Protein AF-A0A7S0P1Z5-F1 (afdb_monomer_lite)

Secondary structure (DSSP, 8-state):
-----SS-EEEEEE-SSEEEEEETTS-EEEEETTS-B-SSPB---SSEEEEEE-SSS-EEEEETTSEEEEEESTTTS-EEEEEEE-HHHHTTTPPEEEEEE-TTS-EEEEETTEEEEEETTTTEEEEEEESTTTTSTTTGGGS-TTSS-TT-HHHHHHHHHHHHSPPPHHHHHHHHHHHHTS-HHHHHHHHHHHHHHHHHHHHHTT-HHHHHHHHHHHHHHHHHHT-HHHHHHHHHHHH---TTS-TTS-SSPPPSEETTEEHHHHIIIIIHHHHTT-GGGHHHHHHHHHHHHT-

InterPro domains:
  IPR011494 Protein HIRA-like, C-terminal [PF07569] (35-238)
  IPR031120 WD repeat HIR1-like [PTHR13831] (1-294)

Sequence (295 aa):
WSAALASAAALLAGNSSFSAVACVDGGLHLFSAAGRRLLPELRPCDCPVALAADLDQSLLLVGADGEVRVFTGFPHAPRCALHCSACGVLLGGRALLHASLLAGGQPLLVTSAGSYAYDESLRSWMCLGDDSFRGSSFCSTMVHPQRRLDALPLATVQQQARARSPPSAAMAATLAASLSSIPVARQRLLSVGHLEHQMGAAKALRSAAEYRHWLRSYSVELAKQQAVRKVRELCDELLGPLAGESALHAAAPWEPRELGVCKRELLREVVLPALASNRALQRILSEYVEMLDAI

Radius of gyration: 23.2 Å; chains: 1; bounding box: 60×34×64 Å

Organism: NCBI:txid127549

Foldseek 3Di:
DDDDDPAAFDDWEDDCAKIWTQGQQQWIWIAGNVGHTQDPTDRPERGWDDWYDDHQQKIWTAGPQQWIWIWHDPPHDIDTPDIAGNCVVCPPPWAFQDWYAAPPRWIWTQTLFAIWTADPVVRDTDGLDGCQLVLAPCVCVLVDPPDPCCPPDSSVRRVVSCVSHPDDPVVVVVSVVVSVPDDPVRNLVSNLVVLVSQLVSCLVNLNPPSNLVSLLVNLLSCLVVVVVVVLCVLLCLLLDDAPPPDPPPDPDDRDQDRSNHGSLCSNVPRRLVSNVVHPVCVVVSVVSVVSSVND

pLDDT: mean 89.55, std 11.45, range [42.19, 97.94]

Structure (mmCIF, N/CA/C/O backbone):
data_AF-A0A7S0P1Z5-F1
#
_entry.id   AF-A0A7S0P1Z5-F1
#
loop_
_atom_site.group_PDB
_atom_site.id
_atom_site.type_symbol
_atom_site.label_atom_id
_atom_site.label_alt_id
_atom_site.label_comp_id
_atom_site.label_asym_id
_atom_site.label_entity_id
_atom_site.label_seq_id
_atom_site.pdbx_PDB_ins_code
_atom_site.Cartn_x
_atom_site.Cartn_y
_atom_site.Cartn_z
_atom_site.occupancy
_atom_site.B_iso_or_equiv
_atom_site.auth_seq_id
_atom_site.auth_comp_id
_atom_site.auth_asym_id
_atom_site.auth_atom_id
_atom_site.pdbx_PDB_model_num
ATOM 1 N N . TRP A 1 1 ? 18.396 -17.659 -23.922 1.00 94.00 1 TRP A N 1
ATOM 2 C CA . TRP A 1 1 ? 18.432 -16.977 -25.233 1.00 94.00 1 TRP A CA 1
ATOM 3 C C . TRP A 1 1 ? 19.306 -15.735 -25.103 1.00 94.00 1 TRP A C 1
ATOM 5 O O . TRP A 1 1 ? 19.597 -15.354 -23.976 1.00 94.00 1 TRP A O 1
ATOM 15 N N . SER A 1 2 ? 19.719 -15.121 -26.216 1.00 94.00 2 SER A N 1
ATOM 16 C CA . SER A 1 2 ? 20.550 -13.904 -26.219 1.00 94.00 2 SER A CA 1
ATOM 17 C C . SER A 1 2 ? 20.020 -12.903 -27.247 1.00 94.00 2 SER A C 1
ATOM 19 O O . SER A 1 2 ? 19.495 -13.317 -28.280 1.00 94.00 2 SER A O 1
ATOM 21 N N . ALA A 1 3 ? 20.155 -11.602 -26.980 1.00 93.00 3 ALA A N 1
ATOM 22 C CA . ALA A 1 3 ? 19.765 -10.534 -27.901 1.00 93.00 3 ALA A CA 1
ATOM 23 C C . ALA A 1 3 ? 20.735 -9.347 -27.802 1.00 93.00 3 ALA A C 1
ATOM 25 O O . ALA A 1 3 ? 21.215 -9.031 -26.717 1.00 93.00 3 ALA A O 1
ATOM 26 N N . ALA A 1 4 ? 21.002 -8.680 -28.926 1.00 93.50 4 ALA A N 1
ATOM 27 C CA . ALA A 1 4 ? 21.821 -7.467 -28.966 1.00 93.50 4 ALA A CA 1
ATOM 28 C C . ALA A 1 4 ? 20.981 -6.223 -28.638 1.00 93.50 4 ALA A C 1
ATOM 30 O O . ALA A 1 4 ? 19.845 -6.114 -29.100 1.00 93.50 4 ALA A O 1
ATOM 31 N N . LEU A 1 5 ? 21.531 -5.275 -27.881 1.00 94.88 5 LEU A N 1
ATOM 32 C CA . LEU A 1 5 ? 20.913 -3.980 -27.576 1.00 94.88 5 LEU A CA 1
ATOM 33 C C . LEU A 1 5 ? 21.817 -2.860 -28.099 1.00 94.88 5 LEU A C 1
ATOM 35 O O . LEU A 1 5 ? 23.036 -3.005 -28.086 1.00 94.88 5 LEU A O 1
ATOM 39 N N . ALA A 1 6 ? 21.221 -1.765 -28.578 1.00 91.81 6 ALA A N 1
ATOM 40 C CA . ALA A 1 6 ? 21.975 -0.612 -29.082 1.00 91.81 6 ALA A CA 1
ATOM 41 C C . ALA A 1 6 ? 22.610 0.220 -27.952 1.00 91.81 6 ALA A C 1
ATOM 43 O O . ALA A 1 6 ? 23.579 0.938 -28.176 1.00 91.81 6 ALA A O 1
ATOM 44 N N . SER A 1 7 ? 22.066 0.097 -26.742 1.00 95.50 7 SER A N 1
ATOM 45 C CA . SER A 1 7 ? 22.470 0.808 -25.534 1.00 95.50 7 SER A CA 1
ATOM 46 C C . SER A 1 7 ? 22.723 -0.189 -24.402 1.00 95.50 7 SER A C 1
ATOM 48 O O . SER A 1 7 ? 22.245 -1.329 -24.438 1.00 95.50 7 SER A O 1
ATOM 50 N N . ALA A 1 8 ? 23.503 0.223 -23.404 1.00 96.62 8 ALA A N 1
ATOM 51 C CA . ALA A 1 8 ? 23.829 -0.616 -22.259 1.00 96.62 8 ALA A CA 1
ATOM 52 C C . ALA A 1 8 ? 22.577 -0.887 -21.410 1.00 96.62 8 ALA A C 1
ATOM 54 O O . ALA A 1 8 ? 21.825 0.032 -21.080 1.00 96.62 8 ALA A O 1
ATOM 55 N N . ALA A 1 9 ? 22.378 -2.148 -21.023 1.00 96.62 9 ALA A N 1
ATOM 56 C CA . ALA A 1 9 ? 21.319 -2.532 -20.097 1.00 96.62 9 ALA A CA 1
ATOM 57 C C . ALA A 1 9 ? 21.603 -1.951 -18.702 1.00 96.62 9 ALA A C 1
ATOM 59 O O . ALA A 1 9 ? 22.674 -2.183 -18.143 1.00 96.62 9 ALA A O 1
ATOM 60 N N . ALA A 1 10 ? 20.638 -1.221 -18.144 1.00 96.00 10 ALA A N 1
ATOM 61 C CA . ALA A 1 10 ? 20.710 -0.633 -16.809 1.00 96.00 10 ALA A CA 1
ATOM 62 C C . ALA A 1 10 ? 19.923 -1.464 -15.788 1.00 96.00 10 ALA A C 1
ATOM 64 O O . ALA A 1 10 ? 20.418 -1.752 -14.701 1.00 96.00 10 ALA A O 1
ATOM 65 N N . LEU A 1 11 ? 18.703 -1.871 -16.148 1.00 97.75 11 LEU A N 1
ATOM 66 C CA . LEU A 1 11 ? 17.797 -2.625 -15.284 1.00 97.75 11 LEU A CA 1
ATOM 67 C C . LEU A 1 11 ? 17.200 -3.810 -16.039 1.00 97.75 11 LEU A C 1
ATOM 69 O O . LEU A 1 11 ? 16.924 -3.735 -17.238 1.00 97.75 11 LEU A O 1
ATOM 73 N N . LEU A 1 12 ? 16.963 -4.897 -15.311 1.00 96.88 12 LEU A N 1
ATOM 74 C CA . LEU A 1 12 ? 16.373 -6.127 -15.825 1.00 96.88 12 LEU A CA 1
ATOM 75 C C . LEU A 1 12 ? 15.238 -6.562 -14.905 1.00 96.88 12 LEU A C 1
ATOM 77 O O . LEU A 1 12 ? 15.388 -6.570 -13.686 1.00 96.88 12 LEU A O 1
ATOM 81 N N . ALA A 1 13 ? 14.120 -6.958 -15.498 1.00 96.69 13 ALA A N 1
ATOM 82 C CA . ALA A 1 13 ? 13.007 -7.579 -14.797 1.00 96.69 13 ALA A CA 1
ATOM 83 C C . ALA A 1 13 ? 12.366 -8.626 -15.704 1.00 96.69 13 ALA A C 1
ATOM 85 O O . ALA A 1 13 ? 12.488 -8.566 -16.925 1.00 96.69 13 ALA A O 1
ATOM 86 N N . GLY A 1 14 ? 11.675 -9.601 -15.138 1.00 93.56 14 GLY A N 1
ATOM 87 C CA . GLY A 1 14 ? 10.992 -10.601 -15.942 1.00 93.56 14 GLY A CA 1
ATOM 88 C C . GLY A 1 14 ? 10.389 -11.701 -15.097 1.00 93.56 14 GLY A C 1
ATOM 89 O O . GLY A 1 14 ? 10.637 -11.798 -13.898 1.00 93.56 14 GLY A O 1
ATOM 90 N N . ASN A 1 15 ? 9.605 -12.534 -15.760 1.00 92.31 15 ASN A N 1
ATOM 91 C CA . ASN A 1 15 ? 8.967 -13.707 -15.190 1.00 92.31 15 ASN A CA 1
ATOM 92 C C . ASN A 1 15 ? 9.019 -14.860 -16.208 1.00 92.31 15 ASN A C 1
ATOM 94 O O . ASN A 1 15 ? 9.728 -14.797 -17.214 1.00 92.31 15 ASN A O 1
ATOM 98 N N . SER A 1 16 ? 8.266 -15.931 -15.962 1.00 91.25 16 SER A N 1
ATOM 99 C CA . SER A 1 16 ? 8.206 -17.090 -16.862 1.00 91.25 16 SER A CA 1
ATOM 100 C C . SER A 1 16 ? 7.610 -16.786 -18.245 1.00 91.25 16 SER A C 1
ATOM 102 O O . SER A 1 16 ? 7.794 -17.578 -19.166 1.00 91.25 16 SER A O 1
ATOM 104 N N . SER A 1 17 ? 6.907 -15.661 -18.412 1.00 91.38 17 SER A N 1
ATOM 105 C CA . SER A 1 17 ? 6.235 -15.269 -19.658 1.00 91.38 17 SER A CA 1
ATOM 106 C C . SER A 1 17 ? 7.063 -14.298 -20.506 1.00 91.38 17 SER A C 1
ATOM 108 O O . SER A 1 17 ? 7.055 -14.393 -21.739 1.00 91.38 17 SER A O 1
ATOM 110 N N . PHE A 1 18 ? 7.771 -13.356 -19.877 1.00 94.75 18 PHE A N 1
ATOM 111 C CA . PHE A 1 18 ? 8.507 -12.304 -20.580 1.00 94.75 18 PHE A CA 1
ATOM 112 C C . PHE A 1 18 ? 9.740 -11.813 -19.809 1.00 94.75 18 PHE A C 1
ATOM 114 O O . PHE A 1 18 ? 9.887 -12.026 -18.607 1.00 94.75 18 PHE A O 1
ATOM 121 N N . SER A 1 19 ? 10.622 -11.106 -20.508 1.00 96.00 19 SER A N 1
ATOM 122 C CA . SER A 1 19 ? 11.745 -10.369 -19.930 1.00 96.00 19 SER A CA 1
ATOM 123 C C . SER A 1 19 ? 11.745 -8.933 -20.442 1.00 96.00 19 SER A C 1
ATOM 125 O O . SER A 1 19 ? 11.468 -8.680 -21.614 1.00 96.00 19 SER A O 1
ATOM 127 N N . ALA A 1 20 ? 12.065 -7.996 -19.565 1.00 97.12 20 ALA A N 1
ATOM 128 C CA . ALA A 1 20 ? 12.153 -6.573 -19.822 1.00 97.12 20 ALA A CA 1
ATOM 129 C C . ALA A 1 20 ? 13.558 -6.073 -19.493 1.00 97.12 20 ALA A C 1
ATOM 131 O O . ALA A 1 20 ? 14.142 -6.441 -18.472 1.00 97.12 20 ALA A O 1
ATOM 132 N N . VAL A 1 21 ? 14.081 -5.216 -20.362 1.00 97.94 21 VAL A N 1
ATOM 133 C CA . VAL A 1 21 ? 15.385 -4.579 -20.201 1.00 97.94 21 VAL A CA 1
ATOM 134 C C . VAL A 1 21 ? 15.211 -3.084 -20.376 1.00 97.94 21 VAL A C 1
ATOM 136 O O . VAL A 1 21 ? 14.803 -2.652 -21.452 1.00 97.94 21 VAL A O 1
ATOM 139 N N . ALA A 1 22 ? 15.508 -2.310 -19.336 1.00 97.88 22 ALA A N 1
ATOM 140 C CA . ALA A 1 22 ? 15.600 -0.860 -19.437 1.00 97.88 22 ALA A CA 1
ATOM 141 C C . ALA A 1 22 ? 17.072 -0.464 -19.595 1.00 97.88 22 ALA A C 1
ATOM 143 O O . ALA A 1 22 ? 17.936 -0.957 -18.865 1.00 97.88 22 ALA A O 1
ATOM 144 N N . CYS A 1 23 ? 17.357 0.395 -20.561 1.00 97.19 23 CYS A N 1
ATOM 145 C CA . CYS A 1 23 ? 18.693 0.819 -20.950 1.00 97.19 23 CYS A CA 1
ATOM 146 C C . CYS A 1 23 ? 19.034 2.199 -20.376 1.00 97.19 23 CYS A C 1
ATOM 148 O O . CYS A 1 23 ? 18.153 2.962 -19.981 1.00 97.19 23 CYS A O 1
ATOM 150 N N . VAL A 1 24 ? 20.329 2.526 -20.350 1.00 95.69 24 VAL A N 1
ATOM 151 C CA . VAL A 1 24 ? 20.847 3.801 -19.811 1.00 95.69 24 VAL A CA 1
ATOM 152 C C . VAL A 1 24 ? 20.316 5.026 -20.574 1.00 95.69 24 VAL A C 1
ATOM 154 O O . VAL A 1 24 ? 20.204 6.100 -19.999 1.00 95.69 24 VAL A O 1
ATOM 157 N N . ASP A 1 25 ? 19.956 4.869 -21.848 1.00 94.44 25 ASP A N 1
ATOM 158 C CA . ASP A 1 25 ? 19.403 5.920 -22.715 1.00 94.44 25 ASP A CA 1
ATOM 159 C C . ASP A 1 25 ? 17.867 6.046 -22.638 1.00 94.44 25 ASP A C 1
ATOM 161 O O . ASP A 1 25 ? 17.252 6.652 -23.516 1.00 94.44 25 ASP A O 1
ATOM 165 N N . GLY A 1 26 ? 17.228 5.405 -21.654 1.00 94.88 26 GLY A N 1
ATOM 166 C CA . GLY A 1 26 ? 15.772 5.433 -21.488 1.00 94.88 26 GLY A CA 1
ATOM 167 C C . GLY A 1 26 ? 15.001 4.413 -22.328 1.00 94.88 26 GLY A C 1
ATOM 168 O O . GLY A 1 26 ? 13.784 4.280 -22.175 1.00 94.88 26 GLY A O 1
ATOM 169 N N . GLY A 1 27 ? 15.683 3.658 -23.195 1.00 96.44 27 GLY A N 1
ATOM 170 C CA . GLY A 1 27 ? 15.064 2.614 -24.009 1.00 96.44 27 GLY A CA 1
ATOM 171 C C . GLY A 1 27 ? 14.558 1.443 -23.162 1.00 96.44 27 GLY A C 1
ATOM 172 O O . GLY A 1 27 ? 15.279 0.911 -22.322 1.00 96.44 27 GLY A O 1
ATOM 173 N N . LEU A 1 28 ? 13.322 1.000 -23.392 1.00 97.31 28 LEU A N 1
ATOM 174 C CA . LEU A 1 28 ? 12.732 -0.194 -22.790 1.00 97.31 28 LEU A CA 1
ATOM 175 C C . LEU A 1 28 ? 12.493 -1.250 -23.873 1.00 97.31 28 LEU A C 1
ATOM 177 O O . LEU A 1 28 ? 11.718 -1.051 -24.812 1.00 97.31 28 LEU A O 1
ATOM 181 N N . HIS A 1 29 ? 13.133 -2.406 -23.716 1.00 97.12 29 HIS A N 1
ATOM 182 C CA . HIS A 1 29 ? 12.989 -3.555 -24.601 1.00 97.12 29 HIS A CA 1
ATOM 183 C C . HIS A 1 29 ? 12.262 -4.700 -23.908 1.00 97.12 29 HIS A C 1
ATOM 185 O O . HIS A 1 29 ? 12.526 -5.018 -22.751 1.00 97.12 29 HIS A O 1
ATOM 191 N N . LEU A 1 30 ? 11.380 -5.359 -24.654 1.00 96.44 30 LEU A N 1
ATOM 192 C CA . LEU A 1 30 ? 10.533 -6.438 -24.162 1.00 96.44 30 LEU A CA 1
ATOM 193 C C . LEU A 1 30 ? 10.732 -7.686 -25.012 1.00 96.44 30 LEU A C 1
ATOM 195 O O . LEU A 1 30 ? 10.695 -7.628 -26.244 1.00 96.44 30 LEU A O 1
ATOM 199 N N . PHE A 1 31 ? 10.909 -8.819 -24.348 1.00 96.38 31 PHE A N 1
ATOM 200 C CA . PHE A 1 31 ? 11.197 -10.107 -24.956 1.00 96.38 31 PHE A CA 1
ATOM 201 C C . PHE A 1 31 ? 10.250 -11.174 -24.410 1.00 96.38 31 PHE A C 1
ATOM 203 O O . PHE A 1 31 ? 9.908 -11.176 -23.233 1.00 96.38 31 PHE A O 1
ATOM 210 N N . SER A 1 32 ? 9.834 -12.105 -25.263 1.00 94.88 32 SER A N 1
ATOM 211 C CA . SER A 1 32 ? 9.178 -13.343 -24.826 1.00 94.88 32 SER A CA 1
ATOM 212 C C . SER A 1 32 ? 10.140 -14.211 -24.009 1.00 94.88 32 SER A C 1
ATOM 214 O O . SER A 1 32 ? 11.357 -14.041 -24.094 1.00 94.88 32 SER A O 1
ATOM 216 N N . ALA A 1 33 ? 9.612 -15.220 -23.316 1.00 91.75 33 ALA A N 1
ATOM 217 C CA . ALA A 1 33 ? 10.417 -16.230 -22.623 1.00 91.75 33 ALA A CA 1
ATOM 218 C C . ALA A 1 33 ? 11.495 -16.899 -23.508 1.00 91.75 33 ALA A C 1
ATOM 220 O O . ALA A 1 33 ? 12.547 -17.296 -23.011 1.00 91.75 33 ALA A O 1
ATOM 221 N N . ALA A 1 34 ? 11.267 -16.988 -24.825 1.00 93.88 34 ALA A N 1
ATOM 222 C CA . ALA A 1 34 ? 12.213 -17.550 -25.793 1.00 93.88 34 ALA A CA 1
ATOM 223 C C . ALA A 1 34 ? 13.190 -16.518 -26.400 1.00 93.88 34 ALA A C 1
ATOM 225 O O . ALA A 1 34 ? 14.043 -16.888 -27.203 1.00 93.88 34 ALA A O 1
ATOM 226 N N . GLY A 1 35 ? 13.076 -15.231 -26.051 1.00 94.88 35 GLY A N 1
ATOM 227 C CA . GLY A 1 35 ? 13.977 -14.170 -26.518 1.00 94.88 35 GLY A CA 1
ATOM 228 C C . GLY A 1 35 ? 13.555 -13.431 -27.781 1.00 94.88 35 GLY A C 1
ATOM 229 O O . GLY A 1 35 ? 14.278 -12.557 -28.253 1.00 94.88 35 GLY A O 1
ATOM 230 N N . ARG A 1 36 ? 12.374 -13.726 -28.336 1.00 94.88 36 ARG A N 1
ATOM 231 C CA . ARG A 1 36 ? 11.794 -12.924 -29.427 1.00 94.88 36 ARG A CA 1
ATOM 232 C C . ARG A 1 36 ? 11.368 -11.555 -28.896 1.00 94.88 36 ARG A C 1
ATOM 234 O O . ARG A 1 36 ? 10.645 -11.519 -27.900 1.00 94.88 36 ARG A O 1
ATOM 241 N N . ARG A 1 37 ? 11.737 -10.462 -29.577 1.00 94.56 37 ARG A N 1
ATOM 242 C CA . ARG A 1 37 ? 11.226 -9.111 -29.274 1.00 94.56 37 ARG A CA 1
ATOM 243 C C . ARG A 1 37 ? 9.703 -9.077 -29.396 1.00 94.56 37 ARG A C 1
ATOM 245 O O . ARG A 1 37 ? 9.156 -9.554 -30.387 1.00 94.56 37 ARG A O 1
ATOM 252 N N . LEU A 1 38 ? 9.037 -8.540 -28.379 1.00 93.88 38 LEU A N 1
ATOM 253 C CA . LEU A 1 38 ? 7.578 -8.409 -28.347 1.00 93.88 38 LEU A CA 1
ATOM 254 C C . LEU A 1 38 ? 7.107 -7.119 -29.019 1.00 93.88 38 LEU A C 1
ATOM 256 O O . LEU A 1 38 ? 6.052 -7.110 -29.641 1.00 93.88 38 LEU A O 1
ATOM 260 N N . LEU A 1 39 ? 7.899 -6.054 -28.904 1.00 93.69 39 LEU A N 1
ATOM 261 C CA . LEU A 1 39 ? 7.615 -4.729 -29.444 1.00 93.69 39 LEU A CA 1
ATOM 262 C C . LEU A 1 39 ? 8.905 -4.091 -29.986 1.00 93.69 39 LEU A C 1
ATOM 264 O O . LEU A 1 39 ? 10.006 -4.506 -29.591 1.00 93.69 39 LEU A O 1
ATOM 268 N N . PRO A 1 40 ? 8.786 -3.062 -30.844 1.00 94.88 40 PRO A N 1
ATOM 269 C CA . PRO A 1 40 ? 9.838 -2.067 -31.007 1.00 94.88 40 PRO A CA 1
ATOM 270 C C . PRO A 1 40 ? 10.254 -1.470 -29.657 1.00 94.88 40 PRO A C 1
ATOM 272 O O . PRO A 1 40 ? 9.523 -1.553 -28.669 1.00 94.88 40 PRO A O 1
ATOM 275 N N . GLU A 1 41 ? 11.442 -0.876 -29.616 1.00 94.81 41 GLU A N 1
ATOM 276 C CA . GLU A 1 41 ? 11.921 -0.173 -28.427 1.00 94.81 41 GLU A CA 1
ATOM 277 C C . GLU A 1 41 ? 10.937 0.923 -28.005 1.00 94.81 41 GLU A C 1
ATOM 279 O O . GLU A 1 41 ? 10.516 1.746 -28.819 1.00 94.81 41 GLU A O 1
ATOM 284 N N . LEU A 1 42 ? 10.575 0.921 -26.725 1.00 95.69 42 LEU A N 1
ATOM 285 C CA . LEU A 1 42 ? 9.749 1.960 -26.126 1.00 95.69 42 LEU A CA 1
ATOM 286 C C . LEU A 1 42 ? 10.653 3.010 -25.479 1.00 95.69 42 LEU A C 1
ATOM 288 O O . LEU A 1 42 ? 11.672 2.659 -24.894 1.00 95.69 42 LEU A O 1
ATOM 292 N N . ARG A 1 43 ? 10.245 4.281 -25.505 1.00 95.25 43 ARG A N 1
ATOM 293 C CA . ARG A 1 43 ? 10.914 5.369 -24.770 1.00 95.25 43 ARG A CA 1
ATOM 294 C C . ARG A 1 43 ? 9.976 5.967 -23.724 1.00 95.25 43 ARG A C 1
ATOM 296 O O . ARG A 1 43 ? 9.375 7.009 -23.968 1.00 95.25 43 ARG A O 1
ATOM 303 N N . PRO A 1 44 ? 9.759 5.266 -22.599 1.00 92.81 44 PRO A N 1
ATOM 304 C CA . PRO A 1 44 ? 8.861 5.744 -21.559 1.00 92.81 44 PRO A CA 1
ATOM 305 C C . PRO A 1 44 ? 9.452 6.938 -20.789 1.00 92.81 44 PRO A C 1
ATOM 307 O O . PRO A 1 44 ? 8.750 7.914 -20.544 1.00 92.81 44 PRO A O 1
ATOM 310 N N . CYS A 1 45 ? 10.712 6.880 -20.374 1.00 92.94 45 CYS A N 1
ATOM 311 C CA . CYS A 1 45 ? 11.356 7.924 -19.572 1.00 92.94 45 CYS A CA 1
ATOM 312 C C . CYS A 1 45 ? 12.821 8.060 -19.977 1.00 92.94 45 CYS A C 1
ATOM 314 O O . CYS A 1 45 ? 13.398 7.100 -20.483 1.00 92.94 45 CYS A O 1
ATOM 316 N N . ASP A 1 46 ? 13.434 9.202 -19.680 1.00 91.38 46 ASP A N 1
ATOM 317 C CA . ASP A 1 46 ? 14.829 9.462 -20.055 1.00 91.38 46 ASP A CA 1
ATOM 318 C C . ASP A 1 46 ? 15.830 8.644 -19.228 1.00 91.38 46 ASP A C 1
ATOM 320 O O . ASP A 1 46 ? 16.846 8.190 -19.745 1.00 91.38 46 ASP A O 1
ATOM 324 N N . CYS A 1 47 ? 15.541 8.426 -17.941 1.00 94.56 47 CYS A N 1
ATOM 325 C CA . CYS A 1 47 ? 16.426 7.706 -17.026 1.00 94.56 47 CYS A CA 1
ATOM 326 C C . CYS A 1 47 ? 15.615 6.745 -16.141 1.00 94.56 47 CYS A C 1
ATOM 328 O O . CYS A 1 47 ? 14.934 7.197 -15.216 1.00 94.56 47 CYS A O 1
ATOM 330 N N . PRO A 1 48 ? 15.635 5.429 -16.412 1.00 95.94 48 PRO A N 1
ATOM 331 C CA . PRO A 1 48 ? 14.907 4.448 -15.620 1.00 95.94 48 PRO A CA 1
ATOM 332 C C . PRO A 1 48 ? 15.658 4.164 -14.310 1.00 95.94 48 PRO A C 1
ATOM 334 O O . PRO A 1 48 ? 16.845 3.845 -14.324 1.00 95.94 48 PRO A O 1
ATOM 337 N N . VAL A 1 49 ? 14.966 4.248 -13.170 1.00 95.94 49 VAL A N 1
ATOM 338 C CA . VAL A 1 49 ? 15.570 4.065 -11.831 1.00 95.94 49 VAL A CA 1
ATOM 339 C C . VAL A 1 49 ? 15.096 2.807 -11.115 1.00 95.94 49 VAL A C 1
ATOM 341 O O . VAL A 1 49 ? 15.803 2.291 -10.252 1.00 95.94 49 VAL A O 1
ATOM 344 N N . ALA A 1 50 ? 13.926 2.280 -11.475 1.00 97.12 50 ALA A N 1
ATOM 345 C CA . ALA A 1 50 ? 13.468 0.988 -10.984 1.00 97.12 50 ALA A CA 1
ATOM 346 C C . ALA A 1 50 ? 12.629 0.257 -12.032 1.00 97.12 50 ALA A C 1
ATOM 348 O O . ALA A 1 50 ? 11.860 0.868 -12.774 1.00 97.12 50 ALA A O 1
ATOM 349 N N . LEU A 1 51 ? 12.772 -1.066 -12.063 1.00 97.75 51 LEU A N 1
ATOM 350 C CA . LEU A 1 51 ? 12.043 -1.960 -12.952 1.00 97.75 51 LEU A CA 1
ATOM 351 C C . LEU A 1 51 ? 11.686 -3.226 -12.169 1.00 97.75 51 LEU A C 1
ATOM 353 O O . LEU A 1 51 ? 12.561 -3.822 -11.541 1.00 97.75 51 LEU A O 1
ATOM 357 N N . ALA A 1 52 ? 10.422 -3.638 -12.196 1.00 96.88 52 ALA A N 1
ATOM 358 C CA . ALA A 1 52 ? 9.966 -4.846 -11.511 1.00 96.88 52 ALA A CA 1
ATOM 359 C C . ALA A 1 52 ? 8.857 -5.528 -12.311 1.00 96.88 52 ALA A C 1
ATOM 361 O O . ALA A 1 52 ? 8.001 -4.857 -12.872 1.00 96.88 52 ALA A O 1
ATOM 362 N N . ALA A 1 53 ? 8.857 -6.857 -12.348 1.00 94.56 53 ALA A N 1
ATOM 363 C CA . ALA A 1 53 ? 7.794 -7.644 -12.963 1.00 94.56 53 ALA A CA 1
ATOM 364 C C . ALA A 1 53 ? 7.119 -8.497 -11.889 1.00 94.56 53 ALA A C 1
ATOM 366 O O . ALA A 1 53 ? 7.800 -9.005 -10.996 1.00 94.56 53 ALA A O 1
ATOM 367 N N . ASP A 1 54 ? 5.801 -8.645 -11.974 1.00 90.00 54 ASP A N 1
ATOM 368 C CA . ASP A 1 54 ? 5.058 -9.582 -11.131 1.00 90.00 54 ASP A CA 1
ATOM 369 C C . ASP A 1 54 ? 4.886 -10.941 -11.832 1.00 90.00 54 ASP A C 1
ATOM 371 O O . ASP A 1 54 ? 5.421 -11.188 -12.917 1.00 90.00 54 ASP A O 1
ATOM 375 N N . LEU A 1 55 ? 4.152 -11.853 -11.194 1.00 84.31 55 LEU A N 1
ATOM 376 C CA . LEU A 1 55 ? 3.780 -13.139 -11.789 1.00 84.31 55 LEU A CA 1
ATOM 377 C C . LEU A 1 55 ? 2.583 -13.018 -12.750 1.00 84.31 55 LEU A C 1
ATOM 379 O O . LEU A 1 55 ? 2.450 -13.844 -13.651 1.00 84.31 55 LEU A O 1
ATOM 383 N N . ASP A 1 56 ? 1.775 -11.966 -12.610 1.00 82.62 56 ASP A N 1
ATOM 384 C CA . ASP A 1 56 ? 0.518 -11.724 -13.332 1.00 82.62 56 ASP A CA 1
ATOM 385 C C . ASP A 1 56 ? 0.720 -10.955 -14.651 1.00 82.62 56 ASP A C 1
ATOM 387 O O . ASP A 1 56 ? -0.188 -10.301 -15.160 1.00 82.62 56 ASP A O 1
ATOM 391 N N . GLN A 1 57 ? 1.914 -11.062 -15.245 1.00 87.88 57 GLN A N 1
ATOM 392 C CA . GLN A 1 57 ? 2.243 -10.458 -16.541 1.00 87.88 57 GLN A CA 1
ATOM 393 C C . GLN A 1 57 ? 2.139 -8.925 -16.548 1.00 87.88 57 GLN A C 1
ATOM 395 O O . GLN A 1 57 ? 1.774 -8.323 -17.566 1.00 87.88 57 GLN A O 1
ATOM 400 N N . SER A 1 58 ? 2.515 -8.299 -15.437 1.00 94.00 58 SER A N 1
ATOM 401 C CA . SER A 1 58 ? 2.648 -6.856 -15.293 1.00 94.00 58 SER A CA 1
ATOM 402 C C . SER A 1 58 ? 4.113 -6.444 -15.146 1.00 94.00 58 SER A C 1
ATOM 404 O O . SER A 1 58 ? 4.956 -7.180 -14.628 1.00 94.00 58 SER A O 1
ATOM 406 N N . LEU A 1 59 ? 4.420 -5.233 -15.600 1.00 96.44 59 LEU A N 1
ATOM 407 C CA . LEU A 1 59 ? 5.736 -4.614 -15.514 1.00 96.44 59 LEU A CA 1
ATOM 408 C C . LEU A 1 59 ? 5.598 -3.204 -14.951 1.00 96.44 59 LEU A C 1
ATOM 410 O O . LEU A 1 59 ? 4.955 -2.354 -15.560 1.00 96.44 59 LEU A O 1
ATOM 414 N N . LEU A 1 60 ? 6.251 -2.952 -13.828 1.00 97.81 60 LEU A N 1
ATOM 415 C CA . LEU A 1 60 ? 6.438 -1.636 -13.241 1.00 97.81 60 LEU A CA 1
ATOM 416 C C . LEU A 1 60 ? 7.728 -1.012 -13.757 1.00 97.81 60 LEU A C 1
ATOM 418 O O . LEU A 1 60 ? 8.782 -1.650 -13.735 1.00 97.81 60 LEU A O 1
ATOM 422 N N . LEU A 1 61 ? 7.646 0.259 -14.125 1.00 97.88 61 LEU A N 1
ATOM 423 C CA . LEU A 1 61 ? 8.777 1.124 -14.413 1.00 97.88 61 LEU A CA 1
ATOM 424 C C . LEU A 1 61 ? 8.646 2.416 -13.604 1.00 97.88 61 LEU A C 1
ATOM 426 O O . LEU A 1 61 ? 7.579 3.029 -13.592 1.00 97.88 61 LEU A O 1
ATOM 430 N N . VAL A 1 62 ? 9.745 2.843 -12.987 1.00 97.69 62 VAL A N 1
ATOM 431 C CA . VAL A 1 62 ? 9.872 4.158 -12.350 1.00 97.69 62 VAL A CA 1
ATOM 432 C C . VAL A 1 62 ? 11.012 4.915 -13.020 1.00 97.69 62 VAL A C 1
ATOM 434 O O . VAL A 1 62 ? 12.123 4.384 -13.122 1.00 97.69 62 VAL A O 1
ATOM 437 N N . GLY A 1 63 ? 10.736 6.132 -13.482 1.00 95.56 63 GLY A N 1
ATOM 438 C CA . GLY A 1 63 ? 11.725 7.055 -14.034 1.00 95.56 63 GLY A CA 1
ATOM 439 C C . GLY A 1 63 ? 12.307 8.002 -12.979 1.00 95.56 63 GLY A C 1
ATOM 440 O O . GLY A 1 63 ? 11.729 8.212 -11.912 1.00 95.56 63 GLY A O 1
ATOM 441 N N . ALA A 1 64 ? 13.475 8.579 -13.268 1.00 92.75 64 ALA A N 1
ATOM 442 C CA . ALA A 1 64 ? 14.119 9.597 -12.430 1.00 92.75 64 ALA A CA 1
ATOM 443 C C . ALA A 1 64 ? 13.328 10.919 -12.379 1.00 92.75 64 ALA A C 1
ATOM 445 O O . ALA A 1 64 ? 13.501 11.705 -11.452 1.00 92.75 64 ALA A O 1
ATOM 446 N N . ASP A 1 65 ? 12.453 11.140 -13.361 1.00 91.88 65 ASP A N 1
ATOM 447 C CA . ASP A 1 65 ? 11.442 12.202 -13.403 1.00 91.88 65 ASP A CA 1
ATOM 448 C C . ASP A 1 65 ? 10.321 12.005 -12.365 1.00 91.88 65 ASP A C 1
ATOM 450 O O . ASP A 1 65 ? 9.516 12.906 -12.138 1.00 91.88 65 ASP A O 1
ATOM 454 N N . GLY A 1 66 ? 10.285 10.844 -11.705 1.00 92.75 66 GLY A N 1
ATOM 455 C CA . GLY A 1 66 ? 9.248 10.475 -10.755 1.00 92.75 66 GLY A CA 1
ATOM 456 C C . GLY A 1 66 ? 8.001 9.900 -11.421 1.00 92.75 66 GLY A C 1
ATOM 457 O O . GLY A 1 66 ? 7.032 9.636 -10.715 1.00 92.75 66 GLY A O 1
ATOM 458 N N . GLU A 1 67 ? 7.997 9.674 -12.736 1.00 96.19 67 GLU A N 1
ATOM 459 C CA . GLU A 1 67 ? 6.873 9.031 -13.411 1.00 96.19 67 GLU A CA 1
ATOM 460 C C . GLU A 1 67 ? 6.887 7.519 -13.169 1.00 96.19 67 GLU A C 1
ATOM 462 O O . GLU A 1 67 ? 7.911 6.838 -13.281 1.00 96.19 67 GLU A O 1
ATOM 467 N N . VAL A 1 68 ? 5.716 6.982 -12.841 1.00 97.88 68 VAL A N 1
ATOM 468 C CA . VAL A 1 68 ? 5.482 5.568 -12.555 1.00 97.88 68 VAL A CA 1
ATOM 469 C C . VAL A 1 68 ? 4.528 5.014 -13.595 1.00 97.88 68 VAL A C 1
ATOM 471 O O . VAL A 1 68 ? 3.441 5.552 -13.815 1.00 97.88 68 VAL A O 1
ATOM 474 N N . ARG A 1 69 ? 4.923 3.914 -14.236 1.00 97.56 69 ARG A N 1
ATOM 475 C CA . ARG A 1 69 ? 4.107 3.232 -15.243 1.00 97.56 69 ARG A CA 1
ATOM 476 C C . ARG A 1 69 ? 3.974 1.757 -14.940 1.00 97.56 69 ARG A C 1
ATOM 478 O O . ARG A 1 69 ? 4.967 1.100 -14.636 1.00 97.56 69 ARG A O 1
ATOM 485 N N . VAL A 1 70 ? 2.757 1.242 -15.085 1.00 97.31 70 VAL A N 1
ATOM 486 C CA . VAL A 1 70 ? 2.480 -0.196 -15.047 1.00 97.31 70 VAL A CA 1
ATOM 487 C C . VAL A 1 70 ? 1.975 -0.629 -16.408 1.00 97.31 70 VAL A C 1
ATOM 489 O O . VAL A 1 70 ? 0.941 -0.158 -16.883 1.00 97.31 70 VAL A O 1
ATOM 492 N N . PHE A 1 71 ? 2.704 -1.542 -17.034 1.00 95.75 71 PHE A N 1
ATOM 493 C CA . PHE A 1 71 ? 2.311 -2.190 -18.274 1.00 95.75 71 PHE A CA 1
ATOM 494 C C . PHE A 1 71 ? 1.740 -3.572 -17.973 1.00 95.75 71 PHE A C 1
ATOM 496 O O . PHE A 1 71 ? 2.265 -4.264 -17.109 1.00 95.75 71 PHE A O 1
ATOM 503 N N . THR A 1 72 ? 0.698 -3.991 -18.686 1.00 94.31 72 THR A N 1
ATOM 504 C CA . THR A 1 72 ? 0.057 -5.308 -18.525 1.00 94.31 72 THR A CA 1
ATOM 505 C C . THR A 1 72 ? -0.214 -5.955 -19.879 1.00 94.31 72 THR A C 1
ATOM 507 O O . THR A 1 72 ? -0.047 -5.322 -20.923 1.00 94.31 72 THR A O 1
ATOM 510 N N . GLY A 1 73 ? -0.645 -7.220 -19.875 1.00 90.00 73 GLY A N 1
ATOM 511 C CA . GLY A 1 73 ? -1.058 -7.935 -21.088 1.00 90.00 73 GLY A CA 1
ATOM 512 C C . GLY A 1 73 ? 0.091 -8.608 -21.843 1.00 90.00 73 GLY A C 1
ATOM 513 O O . GLY A 1 73 ? -0.056 -8.954 -23.019 1.00 90.00 73 GLY A O 1
ATOM 514 N N . PHE A 1 74 ? 1.242 -8.807 -21.197 1.00 89.62 74 PHE A N 1
ATOM 515 C CA . PHE A 1 74 ? 2.353 -9.549 -21.790 1.00 89.62 74 PHE A CA 1
ATOM 516 C C . PHE A 1 74 ? 2.035 -11.047 -21.905 1.00 89.62 74 PHE A C 1
ATOM 518 O O . PHE A 1 74 ? 1.372 -11.594 -21.039 1.00 89.62 74 PHE A O 1
ATOM 525 N N . PRO A 1 75 ? 2.536 -11.763 -22.924 1.00 86.19 75 PRO A N 1
ATOM 526 C CA . PRO A 1 75 ? 3.296 -11.267 -24.071 1.00 86.19 75 PRO A CA 1
ATOM 527 C C . PRO A 1 75 ? 2.424 -10.832 -25.267 1.00 86.19 75 PRO A C 1
ATOM 529 O O . PRO A 1 75 ? 2.977 -10.418 -26.281 1.00 86.19 75 PRO A O 1
ATOM 532 N N . HIS A 1 76 ? 1.096 -10.966 -25.190 1.00 87.19 76 HIS A N 1
ATOM 533 C CA . HIS A 1 76 ? 0.215 -10.945 -26.368 1.00 87.19 76 HIS A CA 1
ATOM 534 C C . HIS A 1 76 ? -0.295 -9.554 -26.754 1.00 87.19 76 HIS A C 1
ATOM 536 O O . HIS A 1 76 ? -0.308 -9.218 -27.934 1.00 87.19 76 HIS A O 1
ATOM 542 N N . ALA A 1 77 ? -0.718 -8.755 -25.777 1.00 89.44 77 ALA A N 1
ATOM 543 C CA . ALA A 1 77 ? -1.286 -7.429 -25.998 1.00 89.44 77 ALA A CA 1
ATOM 544 C C . ALA A 1 77 ? -0.782 -6.438 -24.935 1.00 89.44 77 ALA A C 1
ATOM 546 O O . ALA A 1 77 ? -1.563 -6.006 -24.081 1.00 89.44 77 ALA A O 1
ATOM 547 N N . PRO A 1 78 ? 0.522 -6.091 -24.959 1.00 91.50 78 PRO A N 1
ATOM 548 C CA . PRO A 1 78 ? 1.078 -5.127 -24.023 1.00 91.50 78 PRO A CA 1
ATOM 549 C C . PRO A 1 78 ? 0.356 -3.780 -24.098 1.00 91.50 78 PRO A C 1
ATOM 551 O O . PRO A 1 78 ? 0.197 -3.214 -25.180 1.00 91.50 78 PRO A O 1
ATOM 554 N N . ARG A 1 79 ? -0.031 -3.234 -22.947 1.00 93.75 79 ARG A N 1
ATOM 555 C CA . ARG A 1 79 ? -0.619 -1.893 -22.826 1.00 93.75 79 ARG A CA 1
ATOM 556 C C . ARG A 1 79 ? -0.156 -1.208 -21.550 1.00 93.75 79 ARG A C 1
ATOM 558 O O . ARG A 1 79 ? 0.145 -1.880 -20.569 1.00 93.75 79 ARG A O 1
ATOM 565 N N . CYS A 1 80 ? -0.139 0.121 -21.545 1.00 95.50 80 CYS A N 1
ATOM 566 C CA . CYS A 1 80 ? 0.022 0.893 -20.313 1.00 95.50 80 CYS A CA 1
ATOM 567 C C . CYS A 1 80 ? -1.318 0.890 -19.565 1.00 95.50 80 CYS A C 1
ATOM 569 O O . CYS A 1 80 ? -2.302 1.419 -20.078 1.00 95.50 80 CYS A O 1
ATOM 571 N N . ALA A 1 81 ? -1.371 0.239 -18.405 1.00 95.44 81 ALA A N 1
ATOM 572 C CA . ALA A 1 81 ? -2.566 0.171 -17.568 1.00 95.44 81 ALA A CA 1
ATOM 573 C C . ALA A 1 81 ? -2.641 1.343 -16.586 1.00 95.44 81 ALA A C 1
ATOM 575 O O . ALA A 1 81 ? -3.726 1.845 -16.325 1.00 95.44 81 ALA A O 1
ATOM 576 N N . LEU A 1 82 ? -1.492 1.801 -16.086 1.00 96.56 82 LEU A N 1
ATOM 577 C CA . LEU A 1 82 ? -1.413 2.895 -15.127 1.00 96.56 82 LEU A CA 1
ATOM 578 C C . LEU A 1 82 ? -0.247 3.822 -15.460 1.00 96.56 82 LEU A C 1
ATOM 580 O O . LEU A 1 82 ? 0.850 3.359 -15.778 1.00 96.56 82 LEU A O 1
ATOM 584 N N . HIS A 1 83 ? -0.487 5.123 -15.323 1.00 97.06 83 HIS A N 1
ATOM 585 C CA . HIS A 1 83 ? 0.523 6.173 -15.380 1.00 97.06 83 HIS A CA 1
ATOM 586 C C . HIS A 1 83 ? 0.228 7.200 -14.286 1.00 97.06 83 HIS A C 1
ATOM 588 O O . HIS A 1 83 ? -0.845 7.807 -14.285 1.00 97.06 83 HIS A O 1
ATOM 594 N N . CYS A 1 84 ? 1.149 7.369 -13.341 1.00 97.06 84 CYS A N 1
ATOM 595 C CA . CYS A 1 84 ? 1.005 8.321 -12.247 1.00 97.06 84 CYS A CA 1
ATOM 596 C C . CYS A 1 84 ? 2.360 8.869 -11.793 1.00 97.06 84 CYS A C 1
ATOM 598 O O . CYS A 1 84 ? 3.398 8.254 -12.010 1.00 97.06 84 CYS A O 1
ATOM 600 N N . SER A 1 85 ? 2.339 10.009 -11.104 1.00 96.38 85 SER A N 1
ATOM 601 C CA . SER A 1 85 ? 3.547 10.618 -10.553 1.00 96.38 85 SER A CA 1
ATOM 602 C C . SER A 1 85 ? 3.804 10.158 -9.114 1.00 96.38 85 SER A C 1
ATOM 604 O O . SER A 1 85 ? 2.901 10.137 -8.273 1.00 96.38 85 SER A O 1
ATOM 606 N N . ALA A 1 86 ? 5.059 9.837 -8.806 1.00 95.88 86 ALA A N 1
ATOM 607 C CA . ALA A 1 86 ? 5.580 9.582 -7.466 1.00 95.88 86 ALA A CA 1
ATOM 608 C C . ALA A 1 86 ? 6.143 10.842 -6.790 1.00 95.88 86 ALA A C 1
ATOM 610 O O . ALA A 1 86 ? 6.640 10.749 -5.666 1.00 95.88 86 ALA A O 1
ATOM 611 N N . CYS A 1 87 ? 6.043 12.022 -7.418 1.00 91.75 87 CYS A N 1
ATOM 612 C CA . CYS A 1 87 ? 6.581 13.267 -6.865 1.00 91.75 87 CYS A CA 1
ATOM 613 C C . CYS A 1 87 ? 6.162 13.462 -5.406 1.00 91.75 87 CYS A C 1
ATOM 615 O O . CYS A 1 87 ? 7.033 13.626 -4.561 1.00 91.75 87 CYS A O 1
ATOM 617 N N . GLY A 1 88 ? 4.870 13.317 -5.081 1.00 89.06 88 GLY A N 1
ATOM 618 C CA . GLY A 1 88 ? 4.338 13.498 -3.722 1.00 89.06 88 GLY A CA 1
ATOM 619 C C . GLY A 1 88 ? 4.968 12.605 -2.642 1.00 89.06 88 GLY A C 1
ATOM 620 O O . GLY A 1 88 ? 5.072 13.027 -1.491 1.00 89.06 88 GLY A O 1
ATOM 621 N N . VAL A 1 89 ? 5.432 11.401 -2.995 1.00 93.19 89 VAL A N 1
ATOM 622 C CA . VAL A 1 89 ? 6.074 10.472 -2.044 1.00 93.19 89 VAL A CA 1
ATOM 623 C C . VAL A 1 89 ? 7.600 10.590 -2.028 1.00 93.19 89 VAL A C 1
ATOM 625 O O . VAL A 1 89 ? 8.221 10.259 -1.015 1.00 93.19 89 VAL A O 1
ATOM 628 N N . LEU A 1 90 ? 8.189 11.115 -3.107 1.00 91.06 90 LEU A N 1
ATOM 629 C CA . LEU A 1 90 ? 9.625 11.379 -3.256 1.00 91.06 90 LEU A CA 1
ATOM 630 C C . LEU A 1 90 ? 10.033 12.815 -2.856 1.00 91.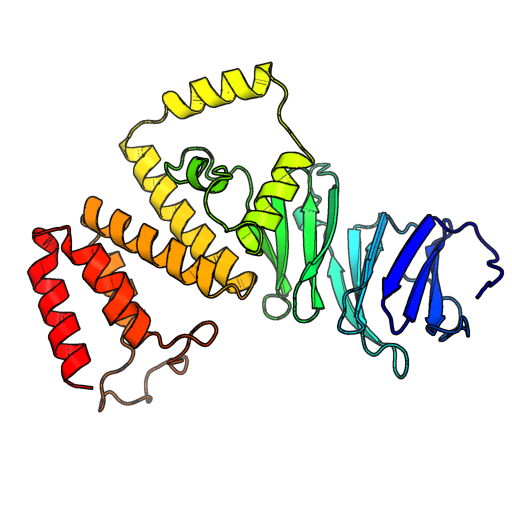06 90 LEU A C 1
ATOM 632 O O . LEU A 1 90 ? 11.224 13.127 -2.809 1.00 91.06 90 LEU A O 1
ATOM 636 N N . LEU A 1 91 ? 9.067 13.686 -2.525 1.00 86.12 91 LEU A N 1
ATOM 637 C CA . LEU A 1 91 ? 9.305 15.066 -2.080 1.00 86.12 91 LEU A CA 1
ATOM 638 C C . LEU A 1 91 ? 10.344 15.150 -0.950 1.00 86.12 91 LEU A C 1
ATOM 640 O O . LEU A 1 91 ? 10.396 14.309 -0.053 1.00 86.12 91 LEU A O 1
ATOM 644 N N . GLY A 1 92 ? 11.133 16.227 -0.958 1.00 80.00 92 GLY A N 1
ATOM 645 C CA . GLY A 1 92 ? 12.105 16.513 0.102 1.00 80.00 92 GLY A CA 1
ATOM 646 C C . GLY A 1 92 ? 13.372 15.656 0.048 1.00 80.00 92 GLY A C 1
ATOM 647 O O . GLY A 1 92 ? 14.006 15.456 1.079 1.00 80.00 92 GLY A O 1
ATOM 648 N N . GLY A 1 93 ? 13.734 15.134 -1.130 1.00 79.88 93 GLY A N 1
ATOM 649 C CA . GLY A 1 93 ? 14.959 14.347 -1.320 1.00 79.88 93 GLY A CA 1
ATOM 650 C C . GLY A 1 93 ? 14.870 12.926 -0.763 1.00 79.88 93 GLY A C 1
ATOM 651 O O . GLY A 1 93 ? 15.893 12.318 -0.448 1.00 79.88 93 GLY A O 1
ATOM 652 N N . ARG A 1 94 ? 13.654 12.389 -0.612 1.00 88.88 94 ARG A N 1
ATOM 653 C CA . ARG A 1 94 ? 13.444 11.008 -0.168 1.00 88.88 94 ARG A CA 1
ATOM 654 C C . ARG A 1 94 ? 13.943 10.057 -1.246 1.00 88.88 94 ARG A C 1
ATOM 656 O O . ARG A 1 94 ? 13.447 10.068 -2.369 1.00 88.88 94 ARG A O 1
ATOM 663 N N . ALA A 1 95 ? 14.912 9.219 -0.896 1.00 91.44 95 ALA A N 1
ATOM 664 C CA . ALA A 1 95 ? 15.474 8.259 -1.832 1.00 91.44 95 ALA A CA 1
ATOM 665 C C . ALA A 1 95 ? 14.475 7.125 -2.082 1.00 91.44 95 ALA A C 1
ATOM 667 O O . ALA A 1 95 ? 13.924 6.570 -1.129 1.00 91.44 95 ALA A O 1
ATOM 668 N N . LEU A 1 96 ? 14.273 6.755 -3.347 1.00 94.81 96 LEU A N 1
ATOM 669 C CA . LEU A 1 96 ? 13.595 5.512 -3.701 1.00 94.81 96 LEU A CA 1
ATOM 670 C C . LEU A 1 96 ? 14.521 4.340 -3.353 1.00 94.81 96 LEU A C 1
ATOM 672 O O . LEU A 1 96 ? 15.612 4.218 -3.901 1.00 94.81 96 LEU A O 1
ATOM 676 N N . LEU A 1 97 ? 14.091 3.484 -2.431 1.00 93.62 97 LEU A N 1
ATOM 677 C CA . LEU A 1 97 ? 14.866 2.337 -1.956 1.00 93.62 97 LEU A CA 1
ATOM 678 C C . LEU A 1 97 ? 14.429 1.033 -2.618 1.00 93.62 97 LEU A C 1
ATOM 680 O O . LEU A 1 97 ? 15.238 0.116 -2.760 1.00 93.62 97 LEU A O 1
ATOM 684 N N . HIS A 1 98 ? 13.149 0.912 -2.971 1.00 93.56 98 HIS A N 1
ATOM 685 C CA . HIS A 1 98 ? 12.595 -0.245 -3.666 1.00 93.56 98 HIS A CA 1
ATOM 686 C C . HIS A 1 98 ? 11.310 0.129 -4.403 1.00 93.56 98 HIS A C 1
ATOM 688 O O . HIS A 1 98 ? 10.553 0.976 -3.934 1.00 93.56 98 HIS A O 1
ATOM 694 N N . ALA A 1 99 ? 11.043 -0.549 -5.514 1.00 96.00 99 ALA A N 1
ATOM 695 C CA . ALA A 1 99 ? 9.776 -0.482 -6.222 1.00 96.00 99 ALA A CA 1
ATOM 696 C C . ALA A 1 99 ? 9.356 -1.902 -6.608 1.00 96.00 99 ALA A C 1
ATOM 698 O O . ALA A 1 99 ? 10.188 -2.688 -7.071 1.00 96.00 99 ALA A O 1
ATOM 699 N N . SER A 1 100 ? 8.088 -2.233 -6.403 1.00 95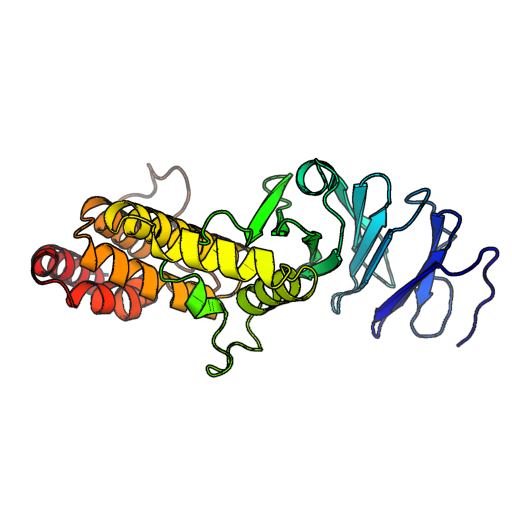.31 100 SER A N 1
ATOM 700 C CA . SER A 1 100 ? 7.522 -3.538 -6.735 1.00 95.31 100 SER A CA 1
ATOM 701 C C . SER A 1 100 ? 6.025 -3.429 -7.019 1.00 95.31 100 SER A C 1
ATOM 703 O O . SER A 1 100 ? 5.426 -2.361 -6.893 1.00 95.31 100 SER A O 1
ATOM 705 N N . LEU A 1 101 ? 5.424 -4.537 -7.442 1.00 94.00 101 LEU A N 1
ATOM 706 C CA . LEU A 1 101 ? 3.988 -4.652 -7.658 1.00 94.00 101 LEU A CA 1
ATOM 707 C C . LEU A 1 101 ? 3.385 -5.549 -6.580 1.00 94.00 101 LEU A C 1
ATOM 709 O O . LEU A 1 101 ? 3.937 -6.602 -6.256 1.00 94.00 101 LEU A O 1
ATOM 713 N N . LEU A 1 102 ? 2.254 -5.122 -6.032 1.00 90.81 102 LEU A N 1
ATOM 714 C CA . LEU A 1 102 ? 1.409 -5.942 -5.172 1.00 90.81 102 LEU A CA 1
ATOM 715 C C . LEU A 1 102 ? 0.503 -6.837 -6.023 1.00 90.81 102 LEU A C 1
ATOM 717 O O . LEU A 1 102 ? 0.351 -6.631 -7.229 1.00 90.81 102 LEU A O 1
ATOM 721 N N . ALA A 1 103 ? -0.151 -7.801 -5.371 1.00 82.00 103 ALA A N 1
ATOM 722 C CA . ALA A 1 103 ? -1.162 -8.634 -6.011 1.00 82.00 103 ALA A CA 1
ATOM 723 C C . ALA A 1 103 ? -2.242 -7.764 -6.681 1.00 82.00 103 ALA A C 1
ATOM 725 O O . ALA A 1 103 ? -2.825 -6.884 -6.044 1.00 82.00 103 ALA A O 1
ATOM 726 N N . GLY A 1 104 ? -2.506 -8.016 -7.964 1.00 82.06 104 GLY A N 1
ATOM 727 C CA . GLY A 1 104 ? -3.424 -7.205 -8.769 1.00 82.06 104 GLY A CA 1
ATOM 728 C C . GLY A 1 104 ? -2.785 -5.999 -9.469 1.00 82.06 104 GLY A C 1
ATOM 729 O O . GLY A 1 104 ? -3.520 -5.149 -9.961 1.00 82.06 104 GLY A O 1
ATOM 730 N N . GLY A 1 105 ? -1.451 -5.912 -9.530 1.00 88.56 105 GLY A N 1
ATOM 731 C CA . GLY A 1 105 ? -0.737 -4.922 -10.349 1.00 88.56 105 GLY A CA 1
ATOM 732 C C . GLY A 1 105 ? -0.632 -3.526 -9.728 1.00 88.56 105 GLY A C 1
ATOM 733 O O . GLY A 1 105 ? -0.297 -2.563 -10.418 1.00 88.56 105 GLY A O 1
ATOM 734 N N . GLN A 1 106 ? -0.903 -3.396 -8.429 1.00 93.12 106 GLN A N 1
ATOM 735 C CA . GLN A 1 106 ? -0.828 -2.121 -7.722 1.00 93.12 106 GLN A CA 1
ATOM 736 C C . GLN A 1 106 ? 0.640 -1.735 -7.438 1.00 93.12 106 GLN A C 1
ATOM 738 O O . GLN A 1 106 ? 1.361 -2.535 -6.834 1.00 93.12 106 GLN A O 1
ATOM 743 N N . PRO A 1 107 ? 1.107 -0.527 -7.814 1.00 96.50 107 PRO A N 1
ATOM 744 C CA . PRO A 1 107 ? 2.461 -0.077 -7.497 1.00 96.50 107 PRO A CA 1
ATOM 745 C C . PRO A 1 107 ? 2.702 0.066 -5.998 1.00 96.50 107 PRO A C 1
ATOM 747 O O . PRO A 1 107 ? 1.916 0.705 -5.294 1.00 96.50 107 PRO A O 1
ATOM 750 N N . LEU A 1 108 ? 3.847 -0.437 -5.546 1.00 96.38 108 LEU A N 1
ATOM 751 C CA . LEU A 1 108 ? 4.405 -0.215 -4.221 1.00 96.38 108 LEU A CA 1
ATOM 752 C C . LEU A 1 108 ? 5.772 0.461 -4.349 1.00 96.38 108 LEU A C 1
ATOM 754 O O . LEU A 1 108 ? 6.669 -0.056 -5.015 1.00 96.38 108 LEU A O 1
ATOM 758 N N . LEU A 1 109 ? 5.953 1.577 -3.647 1.00 96.38 109 LEU A N 1
ATOM 759 C CA . LEU A 1 109 ? 7.235 2.254 -3.501 1.00 96.38 109 LEU A CA 1
ATOM 760 C C . LEU A 1 109 ? 7.667 2.246 -2.041 1.00 96.38 109 LEU A C 1
ATOM 762 O O . LEU A 1 109 ? 6.916 2.619 -1.142 1.00 96.38 109 LEU A O 1
ATOM 766 N N . VAL A 1 110 ? 8.916 1.867 -1.812 1.00 95.00 110 VAL A N 1
ATOM 767 C CA . VAL A 1 110 ? 9.587 2.005 -0.524 1.00 95.00 110 VAL A CA 1
ATOM 768 C C . VAL A 1 110 ? 10.622 3.102 -0.668 1.00 95.00 110 VAL A C 1
ATOM 770 O O . VAL A 1 110 ? 11.514 3.018 -1.512 1.00 95.00 110 VAL A O 1
ATOM 773 N N . THR A 1 111 ? 10.510 4.126 0.163 1.00 94.00 111 THR A N 1
ATOM 774 C CA . THR A 1 111 ? 11.419 5.267 0.208 1.00 94.00 111 THR A CA 1
ATOM 775 C C . THR A 1 111 ? 12.156 5.307 1.542 1.00 94.00 111 THR A C 1
ATOM 777 O O . THR A 1 111 ? 11.851 4.552 2.466 1.00 94.00 111 THR A O 1
ATOM 780 N N . SER A 1 112 ? 13.113 6.221 1.677 1.00 90.69 112 SER A N 1
ATOM 781 C CA . SER A 1 112 ? 13.788 6.483 2.952 1.00 90.69 112 SER A CA 1
ATOM 782 C C . SER A 1 112 ? 12.878 7.045 4.050 1.00 90.69 112 SER A C 1
ATOM 784 O O . SER A 1 112 ? 13.306 7.110 5.197 1.00 90.69 112 SER A O 1
ATOM 786 N N . ALA A 1 113 ? 11.646 7.452 3.728 1.00 87.88 113 ALA A N 1
ATOM 787 C CA . ALA A 1 113 ? 10.689 7.992 4.696 1.00 87.88 113 ALA A CA 1
ATOM 788 C C . ALA A 1 113 ? 9.516 7.051 5.003 1.00 87.88 113 ALA A C 1
ATOM 790 O O . ALA A 1 113 ? 8.762 7.311 5.939 1.00 87.88 113 ALA A O 1
ATOM 791 N N . GLY A 1 114 ? 9.332 5.984 4.226 1.00 91.19 114 GLY A N 1
ATOM 792 C CA . GLY A 1 114 ? 8.210 5.079 4.421 1.00 91.19 114 GLY A CA 1
ATOM 793 C C . GLY A 1 114 ? 7.907 4.212 3.211 1.00 91.19 114 GLY A C 1
ATOM 794 O O . GLY A 1 114 ? 8.655 4.151 2.241 1.00 91.19 114 GLY A O 1
ATOM 795 N N . SER A 1 115 ? 6.777 3.529 3.283 1.00 94.50 115 SER A N 1
ATOM 796 C CA . SER A 1 115 ? 6.250 2.657 2.239 1.00 94.50 115 SER A CA 1
ATOM 797 C C . SER A 1 115 ? 4.894 3.168 1.776 1.00 94.50 115 SER A C 1
ATOM 799 O O . SER A 1 115 ? 4.068 3.572 2.596 1.00 94.50 115 SER A O 1
ATOM 801 N N . TYR A 1 116 ? 4.675 3.160 0.465 1.00 96.25 116 TYR A N 1
ATOM 802 C CA . TYR A 1 116 ? 3.513 3.765 -0.168 1.00 96.25 116 TYR A CA 1
ATOM 803 C C . TYR A 1 116 ? 2.971 2.857 -1.264 1.00 96.25 116 TYR A C 1
ATOM 805 O O . TYR A 1 116 ? 3.742 2.377 -2.092 1.00 96.25 116 TYR A O 1
ATOM 813 N N . ALA A 1 117 ? 1.656 2.662 -1.303 1.00 96.69 117 ALA A N 1
ATOM 814 C CA . ALA A 1 117 ? 0.981 1.976 -2.402 1.00 96.69 117 ALA A CA 1
ATOM 815 C C . ALA A 1 117 ? 0.038 2.931 -3.127 1.00 96.69 117 ALA A C 1
ATOM 817 O O . ALA A 1 117 ? -0.629 3.746 -2.491 1.00 96.69 117 ALA A O 1
ATOM 818 N N . TYR A 1 118 ? -0.009 2.856 -4.454 1.00 96.94 118 TYR A N 1
ATOM 819 C CA . TYR A 1 118 ? -0.861 3.738 -5.248 1.00 96.94 118 TYR A CA 1
ATOM 820 C C . TYR A 1 118 ? -2.264 3.157 -5.371 1.00 96.94 118 TYR A C 1
ATOM 822 O O . TYR A 1 118 ? -2.408 2.042 -5.852 1.00 96.94 118 TYR A O 1
ATOM 830 N N . ASP A 1 119 ? -3.298 3.877 -4.958 1.00 95.00 119 ASP A N 1
ATOM 831 C CA . ASP A 1 119 ? -4.681 3.471 -5.203 1.00 95.00 119 ASP A CA 1
ATOM 832 C C . ASP A 1 119 ? -5.195 4.101 -6.501 1.00 95.00 119 ASP A C 1
ATOM 834 O O . ASP A 1 119 ? -5.204 5.325 -6.645 1.00 95.00 119 ASP A O 1
ATOM 838 N N . GLU A 1 120 ? -5.618 3.272 -7.455 1.00 93.25 120 GLU A N 1
ATOM 839 C CA . GLU A 1 120 ? -6.100 3.738 -8.760 1.00 93.25 120 GLU A CA 1
ATOM 840 C C . GLU A 1 120 ? -7.452 4.457 -8.661 1.00 93.25 120 GLU A C 1
ATOM 842 O O . GLU A 1 120 ? -7.680 5.439 -9.371 1.00 93.25 120 GLU A O 1
ATOM 847 N N . SER A 1 121 ? -8.328 4.022 -7.750 1.00 92.88 121 SER A N 1
ATOM 848 C CA . SER A 1 121 ? -9.656 4.618 -7.575 1.00 92.88 121 SER A CA 1
ATOM 849 C C . SER A 1 121 ? -9.572 6.017 -6.960 1.00 92.88 121 SER A C 1
ATOM 851 O O . SER A 1 121 ? -10.232 6.944 -7.427 1.00 92.88 121 SER A O 1
ATOM 853 N N . LEU A 1 122 ? -8.686 6.194 -5.975 1.00 94.31 122 LEU A N 1
ATOM 854 C CA . LEU A 1 122 ? -8.406 7.470 -5.313 1.00 94.31 122 LEU A CA 1
ATOM 855 C C . LEU A 1 122 ? -7.365 8.311 -6.063 1.00 94.31 122 LEU A C 1
ATOM 857 O O . LEU A 1 122 ? -7.125 9.466 -5.705 1.00 94.31 122 LEU A O 1
ATOM 861 N N . ARG A 1 123 ? -6.704 7.724 -7.066 1.00 95.31 123 ARG A N 1
ATOM 862 C CA . ARG A 1 123 ? -5.591 8.311 -7.826 1.00 95.31 123 ARG A CA 1
ATOM 863 C C . ARG A 1 123 ? -4.481 8.883 -6.942 1.00 95.31 123 ARG A C 1
ATOM 865 O O . ARG A 1 123 ? -3.886 9.912 -7.267 1.00 95.31 123 ARG A O 1
ATOM 872 N N . SER A 1 124 ? -4.207 8.223 -5.822 1.00 96.31 124 SER A N 1
ATOM 873 C CA . SER A 1 124 ? -3.380 8.769 -4.746 1.00 96.31 124 SER A CA 1
ATOM 874 C C . SER A 1 124 ? -2.484 7.712 -4.112 1.00 96.31 124 SER A C 1
ATOM 876 O O . SER A 1 124 ? -2.834 6.537 -4.037 1.00 96.31 124 SER A O 1
ATOM 878 N N . TRP A 1 125 ? -1.327 8.142 -3.607 1.00 96.69 125 TRP A N 1
ATOM 879 C CA . TRP A 1 125 ? -0.442 7.290 -2.816 1.00 96.69 125 TRP A CA 1
ATOM 880 C C . TRP A 1 125 ? -0.937 7.190 -1.373 1.00 96.69 125 TRP A C 1
ATOM 882 O O . TRP A 1 125 ? -1.027 8.192 -0.665 1.00 96.69 125 TRP A O 1
ATOM 892 N N . MET A 1 126 ? -1.205 5.971 -0.922 1.00 95.62 126 MET A N 1
ATOM 893 C CA . MET A 1 126 ? -1.533 5.655 0.463 1.00 95.62 126 MET A CA 1
ATOM 894 C C . MET A 1 126 ? -0.255 5.321 1.228 1.00 95.62 126 MET A C 1
ATOM 896 O O . MET A 1 126 ? 0.526 4.475 0.793 1.00 95.62 126 MET A O 1
ATOM 900 N N . CYS A 1 127 ? -0.043 5.956 2.380 1.00 94.75 127 CYS A N 1
ATOM 901 C CA . CYS A 1 127 ? 1.041 5.582 3.285 1.00 94.75 127 CYS A CA 1
ATOM 902 C C . CYS A 1 127 ? 0.705 4.239 3.948 1.00 94.75 127 CYS A C 1
ATOM 904 O O . CYS A 1 127 ? -0.293 4.130 4.653 1.00 94.75 127 CYS A O 1
ATOM 906 N N . LEU A 1 128 ? 1.535 3.219 3.738 1.00 94.31 128 LEU A N 1
ATOM 907 C CA . LEU A 1 128 ? 1.396 1.911 4.385 1.00 94.31 128 LEU A CA 1
ATOM 908 C C . LEU A 1 128 ? 2.199 1.825 5.682 1.00 94.31 128 LEU A C 1
ATOM 910 O O . LEU A 1 128 ? 1.861 1.066 6.589 1.00 94.31 128 LEU A O 1
ATOM 914 N N . GLY A 1 129 ? 3.239 2.639 5.818 1.00 90.19 129 GLY A N 1
ATOM 915 C CA . GLY A 1 129 ? 4.011 2.729 7.046 1.00 90.19 129 GLY A CA 1
ATOM 916 C C . GLY A 1 129 ? 5.147 3.725 6.924 1.00 90.19 129 GLY A C 1
ATOM 917 O O . GLY A 1 129 ? 5.881 3.711 5.937 1.00 90.19 129 GLY A O 1
ATOM 918 N N . ASP A 1 130 ? 5.285 4.550 7.952 1.00 88.44 130 ASP A N 1
ATOM 919 C CA . ASP A 1 130 ? 6.308 5.574 8.114 1.00 88.44 130 ASP A CA 1
ATOM 920 C C . ASP A 1 130 ? 6.679 5.708 9.607 1.00 88.44 130 ASP A C 1
ATOM 922 O O . ASP A 1 130 ? 6.417 4.821 10.431 1.00 88.44 130 ASP A O 1
ATOM 926 N N . ASP A 1 131 ? 7.296 6.831 9.961 1.00 87.00 131 ASP A N 1
ATOM 927 C CA . ASP A 1 131 ? 7.727 7.132 11.321 1.00 87.00 131 ASP A CA 1
ATOM 928 C C . ASP A 1 131 ? 6.678 7.856 12.185 1.00 87.00 131 ASP A C 1
ATOM 930 O O . ASP A 1 131 ? 6.945 8.145 13.357 1.00 87.00 131 ASP A O 1
ATOM 934 N N . SER A 1 132 ? 5.474 8.114 11.662 1.00 88.38 132 SER A N 1
ATOM 935 C CA . SER A 1 132 ? 4.448 8.939 12.319 1.00 88.38 132 SER A CA 1
ATOM 936 C C . SER A 1 132 ? 3.970 8.357 13.655 1.00 88.38 132 SER A C 1
ATOM 938 O O . SER A 1 132 ? 3.635 9.098 14.580 1.00 88.38 132 SER A O 1
ATOM 940 N N . PHE A 1 133 ? 3.998 7.028 13.801 1.00 90.38 133 PHE A N 1
ATOM 941 C CA . PHE A 1 133 ? 3.486 6.325 14.981 1.00 90.38 133 PHE A CA 1
ATOM 942 C C . PHE A 1 133 ? 4.565 5.659 15.849 1.00 90.38 133 PHE A C 1
ATOM 944 O O . PHE A 1 133 ? 4.267 4.748 16.622 1.00 90.38 133 PHE A O 1
ATOM 951 N N . ARG A 1 134 ? 5.827 6.113 15.797 1.00 87.00 134 ARG A N 1
ATOM 952 C CA . ARG A 1 134 ? 6.930 5.506 16.581 1.00 87.00 134 ARG A CA 1
ATOM 953 C C . ARG A 1 134 ? 6.665 5.399 18.089 1.00 87.00 134 ARG A C 1
ATOM 955 O O . ARG A 1 134 ? 7.177 4.484 18.723 1.00 87.00 134 ARG A O 1
ATOM 962 N N . GLY A 1 135 ? 5.861 6.305 18.650 1.00 88.12 135 GLY A N 1
ATOM 963 C CA . GLY A 1 135 ? 5.475 6.309 20.067 1.00 88.12 135 GLY A CA 1
ATOM 964 C C . GLY A 1 135 ? 4.385 5.316 20.469 1.00 88.12 135 GLY A C 1
ATOM 965 O O . GLY A 1 135 ? 4.097 5.193 21.657 1.00 88.12 135 GLY A O 1
ATOM 966 N N . SER A 1 136 ? 3.773 4.622 19.510 1.00 91.44 136 SER A N 1
ATOM 967 C CA . SER A 1 136 ? 2.756 3.600 19.757 1.00 91.44 136 SER A CA 1
ATOM 968 C C . SER A 1 136 ? 3.331 2.398 20.509 1.00 91.44 136 SER A C 1
ATOM 970 O O . SER A 1 136 ? 4.410 1.895 20.189 1.00 91.44 136 SER A O 1
ATOM 972 N N . SER A 1 137 ? 2.555 1.855 21.449 1.00 88.69 137 SER A N 1
ATOM 973 C CA . SER A 1 137 ? 2.870 0.590 22.132 1.00 88.69 137 SER A CA 1
ATOM 974 C C . SER A 1 137 ? 2.878 -0.622 21.190 1.00 88.69 137 SER A C 1
ATOM 976 O O . SER A 1 137 ? 3.386 -1.676 21.557 1.00 88.69 137 SER A O 1
ATOM 978 N N . PHE A 1 138 ? 2.327 -0.479 19.980 1.00 85.38 138 PHE A N 1
ATOM 979 C CA . PHE A 1 138 ? 2.284 -1.510 18.938 1.00 85.38 138 PHE A CA 1
ATOM 980 C C . PHE A 1 138 ? 3.394 -1.338 17.888 1.00 85.38 138 PHE A C 1
ATOM 982 O O . PHE A 1 138 ? 3.503 -2.112 16.935 1.00 85.38 138 PHE A O 1
ATOM 989 N N . CYS A 1 139 ? 4.262 -0.333 18.048 1.00 79.88 139 CYS A N 1
ATOM 990 C CA . CYS A 1 139 ? 5.377 -0.144 17.129 1.00 79.88 139 CYS A CA 1
ATOM 991 C C . CYS A 1 139 ? 6.418 -1.276 17.243 1.00 79.88 139 CYS A C 1
ATOM 993 O O . CYS A 1 139 ? 6.953 -1.740 16.232 1.00 79.88 139 CYS A O 1
ATOM 995 N N . SER A 1 140 ? 6.650 -1.778 18.462 1.00 65.19 140 SER A N 1
ATOM 996 C CA . SER A 1 140 ? 7.554 -2.902 18.747 1.00 65.19 140 SER A CA 1
ATOM 997 C C . SER A 1 140 ? 6.979 -4.259 18.338 1.00 65.19 140 SER A C 1
ATOM 999 O O . SER A 1 140 ? 7.736 -5.159 17.980 1.00 65.19 140 SER A O 1
ATOM 1001 N N . THR A 1 141 ? 5.651 -4.414 18.307 1.00 59.62 141 THR A N 1
ATOM 1002 C CA . THR A 1 141 ? 5.008 -5.674 17.897 1.00 59.62 141 THR A CA 1
ATOM 1003 C C . THR A 1 141 ? 5.218 -6.009 16.419 1.00 59.62 141 THR A C 1
ATOM 1005 O O . THR A 1 141 ? 5.088 -7.169 16.048 1.00 59.62 141 THR A O 1
ATOM 1008 N N . MET A 1 142 ? 5.632 -5.036 15.596 1.00 54.97 142 MET A N 1
ATOM 1009 C CA . MET A 1 142 ? 6.071 -5.256 14.206 1.00 54.97 142 MET A CA 1
ATOM 1010 C C . MET A 1 142 ? 7.475 -5.880 14.080 1.00 54.97 142 MET A C 1
ATOM 1012 O O . MET A 1 142 ? 7.877 -6.275 12.987 1.00 54.97 142 MET A O 1
ATOM 1016 N N . VAL A 1 143 ? 8.250 -5.921 15.170 1.00 51.34 143 VAL A N 1
ATOM 1017 C CA . VAL A 1 143 ? 9.675 -6.306 15.171 1.00 51.34 143 VAL A CA 1
ATOM 1018 C C . VAL A 1 143 ? 9.884 -7.739 15.677 1.00 51.34 143 VAL A C 1
ATOM 1020 O O . VAL A 1 143 ? 10.994 -8.252 15.601 1.00 51.34 143 VAL A O 1
ATOM 1023 N N . HIS A 1 144 ? 8.848 -8.417 16.187 1.00 42.66 144 HIS A N 1
ATOM 1024 C CA . HIS A 1 144 ? 9.017 -9.758 16.749 1.00 42.66 144 HIS A CA 1
ATOM 1025 C C . HIS A 1 144 ? 9.272 -10.821 15.661 1.00 42.66 144 HIS A C 1
ATOM 1027 O O . HIS A 1 144 ? 8.335 -11.160 14.940 1.00 42.66 144 HIS A O 1
ATOM 1033 N N . PRO A 1 145 ? 10.467 -11.452 15.619 1.00 42.28 145 PRO A N 1
ATOM 1034 C CA . PRO A 1 145 ? 10.819 -12.492 14.641 1.00 42.28 145 PRO A CA 1
ATOM 1035 C C . PRO A 1 145 ? 10.233 -13.877 14.981 1.00 42.28 145 PRO A C 1
ATOM 1037 O O . PRO A 1 145 ? 10.623 -14.883 14.402 1.00 42.28 145 PRO A O 1
ATOM 1040 N N . GLN A 1 146 ? 9.373 -13.971 16.004 1.00 42.19 146 GLN A N 1
ATOM 1041 C CA . GLN A 1 146 ? 8.991 -15.247 16.632 1.00 42.19 146 GLN A CA 1
ATOM 1042 C C . GLN A 1 146 ? 7.533 -15.660 16.415 1.00 42.19 146 GLN A C 1
ATOM 1044 O O . GLN A 1 146 ? 7.123 -16.732 16.861 1.00 42.19 146 GLN A O 1
ATOM 1049 N N . ARG A 1 147 ? 6.735 -14.863 15.703 1.00 45.19 147 ARG A N 1
ATOM 1050 C CA . ARG A 1 147 ? 5.483 -15.358 15.123 1.00 45.19 147 ARG A CA 1
ATOM 1051 C C . ARG A 1 147 ? 5.705 -15.486 13.632 1.00 45.19 147 ARG A C 1
ATOM 1053 O O . ARG A 1 147 ? 6.248 -14.565 13.047 1.00 45.19 147 ARG A O 1
ATOM 1060 N N . ARG A 1 148 ? 5.265 -16.606 13.051 1.00 46.88 148 ARG A N 1
ATOM 1061 C CA . ARG A 1 148 ? 5.255 -16.922 11.612 1.00 46.88 148 ARG A CA 1
ATOM 1062 C C . ARG A 1 148 ? 4.413 -15.913 10.797 1.00 46.88 148 ARG A C 1
ATOM 1064 O O . ARG A 1 148 ? 3.429 -16.287 10.172 1.00 46.88 148 ARG A O 1
ATOM 1071 N N . LEU A 1 149 ? 4.747 -14.629 10.880 1.00 50.72 149 LEU A N 1
ATOM 1072 C CA . LEU A 1 149 ? 4.199 -13.509 10.119 1.00 50.72 149 LEU A CA 1
ATOM 1073 C C . LEU A 1 149 ? 5.141 -13.147 8.959 1.00 50.72 149 LEU A C 1
ATOM 1075 O O . LEU A 1 149 ? 4.820 -12.254 8.186 1.00 50.72 149 LEU A O 1
ATOM 1079 N N . ASP A 1 150 ? 6.244 -13.886 8.789 1.00 47.91 150 ASP A N 1
ATOM 1080 C CA . ASP A 1 150 ? 7.237 -13.743 7.709 1.00 47.91 150 ASP A CA 1
ATOM 1081 C C . ASP A 1 150 ? 6.662 -13.993 6.297 1.00 47.91 150 ASP A C 1
ATOM 1083 O O . ASP A 1 150 ? 7.378 -13.927 5.304 1.00 47.91 150 ASP A O 1
ATOM 1087 N N . ALA A 1 151 ? 5.362 -14.279 6.196 1.00 62.16 151 ALA A N 1
ATOM 1088 C CA . ALA A 1 151 ? 4.625 -14.431 4.946 1.00 62.16 151 ALA A CA 1
ATOM 1089 C C . ALA A 1 151 ? 3.483 -13.410 4.786 1.00 62.16 151 ALA A C 1
ATOM 1091 O O . ALA A 1 151 ? 2.663 -13.556 3.881 1.00 62.16 151 ALA A O 1
ATOM 1092 N N . LEU A 1 152 ? 3.382 -12.407 5.667 1.00 81.19 152 LEU A N 1
ATOM 1093 C CA . LEU A 1 152 ? 2.324 -11.405 5.599 1.00 81.19 152 LEU A CA 1
ATOM 1094 C C . LEU A 1 152 ? 2.831 -10.098 4.964 1.00 81.19 152 LEU A C 1
ATOM 1096 O O . LEU A 1 152 ? 3.933 -9.632 5.289 1.00 81.19 152 LEU A O 1
ATOM 1100 N N . PRO A 1 153 ? 2.066 -9.516 4.024 1.00 85.94 153 PRO A N 1
ATOM 1101 C CA . PRO A 1 153 ? 2.559 -8.454 3.157 1.00 85.94 153 PRO A CA 1
ATOM 1102 C C . PRO A 1 153 ? 2.838 -7.147 3.905 1.00 85.94 153 PRO A C 1
ATOM 1104 O O . PRO A 1 153 ? 3.866 -6.531 3.631 1.00 85.94 153 PRO A O 1
ATOM 1107 N N . LEU A 1 154 ? 2.006 -6.721 4.865 1.00 87.81 154 LEU A N 1
ATOM 1108 C CA . LEU A 1 154 ? 2.219 -5.444 5.560 1.00 87.81 154 LEU A CA 1
ATOM 1109 C C . LEU A 1 154 ? 3.464 -5.481 6.435 1.00 87.81 154 LEU A C 1
ATOM 1111 O O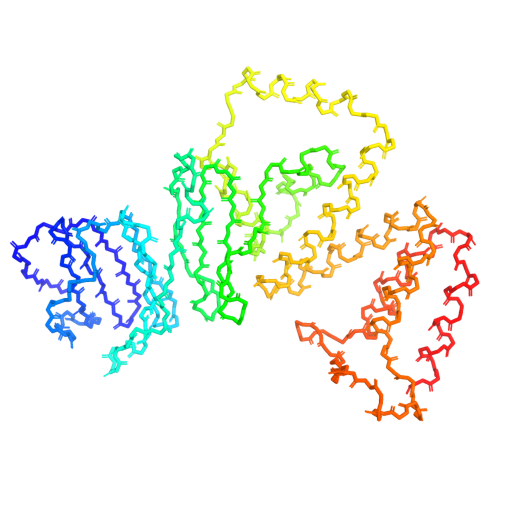 . LEU A 1 154 ? 4.312 -4.591 6.335 1.00 87.81 154 LEU A O 1
ATOM 1115 N N . ALA A 1 155 ? 3.605 -6.538 7.236 1.00 85.25 155 ALA A N 1
ATOM 1116 C CA . ALA A 1 155 ? 4.795 -6.769 8.043 1.00 85.25 155 ALA A CA 1
ATOM 1117 C C . ALA A 1 155 ? 6.061 -6.783 7.174 1.00 85.25 155 ALA A C 1
ATOM 1119 O O . ALA A 1 155 ? 7.031 -6.095 7.491 1.00 85.25 155 ALA A O 1
ATOM 1120 N N . THR A 1 156 ? 6.027 -7.488 6.039 1.00 85.56 156 THR A N 1
ATOM 1121 C CA . THR A 1 156 ? 7.168 -7.582 5.118 1.00 85.56 156 THR A CA 1
ATOM 1122 C C . THR A 1 156 ? 7.533 -6.217 4.536 1.00 85.56 156 THR A C 1
ATOM 1124 O O . THR A 1 156 ? 8.697 -5.820 4.583 1.00 85.56 156 THR A O 1
ATOM 1127 N N . VAL A 1 157 ? 6.554 -5.458 4.036 1.00 87.75 157 VAL A N 1
ATOM 1128 C CA . VAL A 1 157 ? 6.781 -4.126 3.452 1.00 87.75 157 VAL A CA 1
ATOM 1129 C C . VAL A 1 157 ? 7.365 -3.157 4.486 1.00 87.75 157 VAL A C 1
ATOM 1131 O O . VAL A 1 157 ? 8.355 -2.471 4.213 1.00 87.75 157 VAL A O 1
ATOM 1134 N N . GLN A 1 158 ? 6.811 -3.132 5.699 1.00 88.00 158 GLN A N 1
ATOM 1135 C CA . GLN A 1 158 ? 7.276 -2.245 6.768 1.00 88.00 158 GLN A CA 1
ATOM 1136 C C . GLN A 1 158 ? 8.669 -2.642 7.290 1.00 88.00 158 GLN A C 1
ATOM 1138 O O . GLN A 1 158 ? 9.493 -1.771 7.583 1.00 88.00 158 GLN A O 1
ATOM 1143 N N . GLN A 1 159 ? 8.974 -3.941 7.377 1.00 83.38 159 GLN A N 1
ATOM 1144 C CA . GLN A 1 159 ? 10.303 -4.431 7.756 1.00 83.38 159 GLN A CA 1
ATOM 1145 C C . GLN A 1 159 ? 11.352 -4.123 6.684 1.00 83.38 159 GLN A C 1
ATOM 1147 O O . GLN A 1 159 ? 12.446 -3.668 7.017 1.00 83.38 159 GLN A O 1
ATOM 1152 N N . GLN A 1 160 ? 11.016 -4.296 5.404 1.00 81.81 160 GLN A N 1
ATOM 1153 C CA . GLN A 1 160 ? 11.906 -3.957 4.293 1.00 81.81 160 GLN A CA 1
ATOM 1154 C C . GLN A 1 160 ? 12.250 -2.465 4.267 1.00 81.81 160 GLN A C 1
ATOM 1156 O O . GLN A 1 160 ? 13.416 -2.121 4.078 1.00 81.81 160 GLN A O 1
ATOM 1161 N N . ALA A 1 161 ? 11.273 -1.582 4.500 1.00 82.81 161 ALA A N 1
ATOM 1162 C CA . ALA A 1 161 ? 11.516 -0.141 4.587 1.00 82.81 161 ALA A CA 1
ATOM 1163 C C . ALA A 1 161 ? 12.537 0.200 5.684 1.00 82.81 161 ALA A C 1
ATOM 1165 O O . ALA A 1 161 ? 13.517 0.903 5.437 1.00 82.81 161 ALA A O 1
ATOM 1166 N N . ARG A 1 162 ? 12.363 -0.381 6.876 1.00 82.81 162 ARG A N 1
ATOM 1167 C CA . ARG A 1 162 ? 13.265 -0.178 8.020 1.00 82.81 162 ARG A CA 1
ATOM 1168 C C . ARG A 1 162 ? 14.658 -0.756 7.786 1.00 82.81 162 ARG A C 1
ATOM 1170 O O . ARG A 1 162 ? 15.646 -0.122 8.139 1.00 82.81 162 ARG A O 1
ATOM 1177 N N . ALA A 1 163 ? 14.745 -1.939 7.181 1.00 82.75 163 ALA A N 1
ATOM 1178 C CA . ALA A 1 163 ? 16.017 -2.596 6.896 1.00 82.75 163 ALA A CA 1
ATOM 1179 C C . ALA A 1 163 ? 16.848 -1.840 5.848 1.00 82.75 163 ALA A C 1
ATOM 1181 O O . ALA A 1 163 ? 18.074 -1.854 5.912 1.00 82.75 163 ALA A O 1
ATOM 1182 N N . ARG A 1 164 ? 16.194 -1.166 4.893 1.00 80.69 164 ARG A N 1
ATOM 1183 C CA . ARG A 1 164 ? 16.868 -0.389 3.840 1.00 80.69 164 ARG A CA 1
ATOM 1184 C C . ARG A 1 164 ? 17.289 1.014 4.288 1.00 80.69 164 ARG A C 1
ATOM 1186 O O . ARG A 1 164 ? 18.111 1.629 3.616 1.00 80.69 164 ARG A O 1
ATOM 1193 N N . SER A 1 165 ? 16.762 1.518 5.405 1.00 81.25 165 SER A N 1
ATOM 1194 C CA . SER A 1 165 ? 17.175 2.795 5.999 1.00 81.25 165 SER A CA 1
ATOM 1195 C C . SER A 1 165 ? 17.290 2.691 7.527 1.00 81.25 165 SER A C 1
ATOM 1197 O O . SER A 1 165 ? 16.473 3.250 8.264 1.00 81.25 165 SER A O 1
ATOM 1199 N N . PRO A 1 166 ? 18.282 1.937 8.040 1.00 80.06 166 PRO A N 1
ATOM 1200 C CA . PRO A 1 166 ? 18.462 1.799 9.475 1.00 80.06 166 PRO A CA 1
ATOM 1201 C C . PRO A 1 166 ? 18.995 3.113 10.075 1.00 80.06 166 PRO A C 1
ATOM 1203 O O . PRO A 1 166 ? 19.911 3.723 9.515 1.00 80.06 166 PRO A O 1
ATOM 1206 N N . PRO A 1 167 ? 18.472 3.561 11.231 1.00 80.25 167 PRO A N 1
ATOM 1207 C CA . PRO A 1 167 ? 19.045 4.701 11.936 1.00 80.25 167 PRO A CA 1
ATOM 1208 C C . PRO A 1 167 ? 20.452 4.364 12.449 1.00 80.25 167 PRO A C 1
ATOM 1210 O O . PRO A 1 167 ? 20.738 3.226 12.823 1.00 80.25 167 PRO A O 1
ATOM 1213 N N . SER A 1 168 ? 21.329 5.369 12.531 1.00 86.12 168 SER A N 1
ATOM 1214 C CA . SER A 1 168 ? 22.629 5.207 13.194 1.00 86.12 168 SER A CA 1
ATOM 1215 C C . SER A 1 168 ? 22.448 4.849 14.674 1.00 86.12 168 SER A C 1
ATOM 1217 O O . SER A 1 168 ? 21.439 5.205 15.282 1.00 86.12 168 SER A O 1
ATOM 1219 N N . ALA A 1 169 ? 23.435 4.190 15.292 1.00 85.50 169 ALA A N 1
ATOM 1220 C CA . ALA A 1 169 ? 23.347 3.782 16.700 1.00 85.50 169 ALA A CA 1
ATOM 1221 C C . ALA A 1 169 ? 23.071 4.966 17.650 1.00 85.50 169 ALA A C 1
ATOM 1223 O O . ALA A 1 169 ? 22.235 4.864 18.547 1.00 85.50 169 ALA A O 1
ATOM 1224 N N . ALA A 1 170 ? 23.712 6.114 17.408 1.00 85.88 170 ALA A N 1
ATOM 1225 C CA . ALA A 1 170 ? 23.473 7.338 18.172 1.00 85.88 170 ALA A CA 1
ATOM 1226 C C . ALA A 1 170 ? 22.040 7.865 17.985 1.00 85.88 170 ALA A C 1
ATOM 1228 O O . ALA A 1 170 ? 21.377 8.223 18.956 1.00 85.88 170 ALA A O 1
ATOM 1229 N N . MET A 1 171 ? 21.532 7.863 16.747 1.00 84.69 171 MET A N 1
ATOM 1230 C CA . MET A 1 171 ? 20.148 8.244 16.459 1.00 84.69 171 MET A CA 1
ATOM 1231 C C . MET A 1 171 ? 19.166 7.282 17.137 1.00 84.69 171 MET A C 1
ATOM 1233 O O . MET A 1 171 ? 18.206 7.724 17.757 1.00 84.69 171 MET A O 1
ATOM 1237 N N . ALA A 1 172 ? 19.423 5.974 17.076 1.00 85.19 172 ALA A N 1
ATOM 1238 C CA . ALA A 1 172 ? 18.595 4.953 17.707 1.00 85.19 172 ALA A CA 1
ATOM 1239 C C . ALA A 1 172 ? 18.530 5.122 19.233 1.00 85.19 172 ALA A C 1
ATOM 1241 O O . ALA A 1 172 ? 17.444 5.036 19.802 1.00 85.19 172 ALA A O 1
ATOM 1242 N N . ALA A 1 173 ? 19.655 5.427 19.889 1.00 85.50 173 ALA A N 1
ATOM 1243 C CA . ALA A 1 173 ? 19.696 5.695 21.327 1.00 85.50 173 ALA A CA 1
ATOM 1244 C C . ALA A 1 173 ? 18.890 6.951 21.703 1.00 85.50 173 ALA A C 1
ATOM 1246 O O . ALA A 1 173 ? 18.053 6.904 22.606 1.00 85.50 173 ALA A O 1
ATOM 1247 N N . THR A 1 174 ? 19.078 8.052 20.969 1.00 88.44 174 THR A N 1
ATOM 1248 C CA . THR A 1 174 ? 18.318 9.298 21.171 1.00 88.44 174 THR A CA 1
ATOM 1249 C C . THR A 1 174 ? 16.821 9.090 20.943 1.00 88.44 174 THR A C 1
ATOM 1251 O O . THR A 1 174 ? 15.990 9.583 21.710 1.00 88.44 174 THR A O 1
ATOM 1254 N N . LEU A 1 175 ? 16.457 8.314 19.919 1.00 86.38 175 LEU A N 1
ATOM 1255 C CA . LEU A 1 175 ? 15.074 7.935 19.650 1.00 86.38 175 LEU A CA 1
ATOM 1256 C C . LEU A 1 175 ? 14.505 7.092 20.788 1.00 86.38 175 LEU A C 1
ATOM 1258 O O . LEU A 1 175 ? 13.427 7.409 21.272 1.00 86.38 175 LEU A O 1
ATOM 1262 N N . ALA A 1 176 ? 15.219 6.070 21.262 1.00 86.88 176 ALA A N 1
ATOM 1263 C CA . ALA A 1 176 ? 14.763 5.231 22.367 1.00 86.88 176 ALA A CA 1
ATOM 1264 C C . ALA A 1 176 ? 14.495 6.050 23.642 1.00 86.88 176 ALA A C 1
ATOM 1266 O O . ALA A 1 176 ? 13.444 5.885 24.260 1.00 86.88 176 ALA A O 1
ATOM 1267 N N . ALA A 1 177 ? 15.392 6.983 23.985 1.00 88.25 177 ALA A N 1
ATOM 1268 C CA . ALA A 1 177 ? 15.199 7.913 25.100 1.00 88.25 177 ALA A CA 1
ATOM 1269 C C . ALA A 1 177 ? 13.991 8.846 24.887 1.00 88.25 177 ALA A C 1
ATOM 1271 O O . ALA A 1 177 ? 13.226 9.117 25.809 1.00 88.25 177 ALA A O 1
ATOM 1272 N N . SER A 1 178 ? 13.775 9.305 23.654 1.00 88.50 178 SER A N 1
ATOM 1273 C CA . SER A 1 178 ? 12.611 10.132 23.320 1.00 88.50 178 SER A CA 1
ATOM 1274 C C . SER A 1 178 ? 11.305 9.346 23.455 1.00 88.50 178 SER A C 1
ATOM 1276 O O . SER A 1 178 ? 10.348 9.837 24.048 1.00 88.50 178 SER A O 1
ATOM 1278 N N . LEU A 1 179 ? 11.267 8.107 22.957 1.00 88.00 179 LEU A N 1
ATOM 1279 C CA . LEU A 1 179 ? 10.092 7.236 23.019 1.00 88.00 179 LEU A CA 1
ATOM 1280 C C . LEU A 1 179 ? 9.733 6.842 24.456 1.00 88.00 179 LEU A C 1
ATOM 1282 O O . LEU A 1 179 ? 8.547 6.782 24.778 1.00 88.00 179 LEU A O 1
ATOM 1286 N N . SER A 1 180 ? 10.724 6.624 25.327 1.00 87.00 180 SER A N 1
ATOM 1287 C CA . SER A 1 180 ? 10.478 6.316 26.742 1.00 87.00 180 SER A CA 1
ATOM 1288 C C . SER A 1 180 ? 9.932 7.512 27.530 1.00 87.00 180 SER A C 1
ATOM 1290 O O . SER A 1 180 ? 9.252 7.315 28.534 1.00 87.00 180 SER A O 1
ATOM 1292 N N . SER A 1 181 ? 10.169 8.741 27.059 1.00 91.06 181 SER A N 1
ATOM 1293 C CA . SER A 1 181 ? 9.664 9.971 27.685 1.00 91.06 181 SER A CA 1
ATOM 1294 C C . SER A 1 181 ? 8.237 10.364 27.273 1.00 91.06 181 SER A C 1
ATOM 1296 O O . SER A 1 181 ? 7.698 11.349 27.780 1.00 91.06 181 SER A O 1
ATOM 1298 N N . ILE A 1 182 ? 7.602 9.627 26.352 1.00 92.31 182 ILE A N 1
ATOM 1299 C CA . ILE A 1 182 ? 6.261 9.969 25.861 1.00 92.31 182 ILE A CA 1
ATOM 1300 C C . ILE A 1 182 ? 5.234 9.810 26.997 1.00 92.31 182 ILE A C 1
ATOM 1302 O O . ILE A 1 182 ? 5.102 8.718 27.551 1.00 92.31 182 ILE A O 1
ATOM 1306 N N . PRO A 1 183 ? 4.436 10.851 27.314 1.00 94.56 183 PRO A N 1
ATOM 1307 C CA . PRO A 1 183 ? 3.392 10.743 28.327 1.00 94.56 183 PRO A CA 1
ATOM 1308 C C . PRO A 1 183 ? 2.376 9.646 27.993 1.00 94.56 183 PRO A C 1
ATOM 1310 O O . PRO A 1 183 ? 1.923 9.544 26.852 1.00 94.56 183 PRO A O 1
ATOM 1313 N N . VAL A 1 184 ? 1.933 8.891 29.004 1.00 91.69 184 VAL A N 1
ATOM 1314 C CA . VAL A 1 184 ? 1.009 7.749 28.836 1.00 91.69 184 VAL A CA 1
ATOM 1315 C C . VAL A 1 184 ? -0.262 8.132 28.069 1.00 91.69 184 VAL A C 1
ATOM 1317 O O . VAL A 1 184 ? -0.706 7.389 27.195 1.00 91.69 184 VAL A O 1
ATOM 1320 N N . ALA A 1 185 ? -0.838 9.307 28.342 1.00 92.19 185 ALA A N 1
ATOM 1321 C CA . ALA A 1 185 ? -2.023 9.788 27.627 1.00 92.19 185 ALA A CA 1
ATOM 1322 C C . ALA A 1 185 ? -1.760 9.991 26.122 1.00 92.19 185 ALA A C 1
ATOM 1324 O O . ALA A 1 185 ? -2.575 9.597 25.290 1.00 92.19 185 ALA A O 1
ATOM 1325 N N . ARG A 1 186 ? -0.593 10.542 25.763 1.00 92.62 186 ARG A N 1
ATOM 1326 C CA . ARG A 1 186 ? -0.178 10.723 24.365 1.00 92.62 186 ARG A CA 1
ATOM 1327 C C . ARG A 1 186 ? 0.112 9.384 23.695 1.00 92.62 186 ARG A C 1
ATOM 1329 O O . ARG A 1 186 ? -0.306 9.176 22.562 1.00 92.62 186 ARG A O 1
ATOM 1336 N N . GLN A 1 187 ? 0.779 8.469 24.396 1.00 92.50 187 GLN A N 1
ATOM 1337 C CA . GLN A 1 187 ? 1.042 7.122 23.893 1.00 92.50 187 GLN A CA 1
ATOM 1338 C C . GLN A 1 187 ? -0.258 6.375 23.567 1.00 92.50 187 GLN A C 1
ATOM 1340 O O . GLN A 1 187 ? -0.342 5.758 22.512 1.00 92.50 187 GLN A O 1
ATOM 1345 N N . ARG A 1 188 ? -1.293 6.485 24.409 1.00 91.44 188 ARG A N 1
ATOM 1346 C CA . ARG A 1 188 ? -2.616 5.887 24.150 1.00 91.44 188 ARG A CA 1
ATOM 1347 C C . ARG A 1 188 ? -3.267 6.414 22.871 1.00 91.44 188 ARG A C 1
ATOM 1349 O O . ARG A 1 188 ? -3.780 5.618 22.089 1.00 91.44 188 ARG A O 1
ATOM 1356 N N . LEU A 1 189 ? -3.208 7.728 22.642 1.00 92.81 189 LEU A N 1
ATOM 1357 C CA . LEU A 1 189 ? -3.725 8.346 21.417 1.00 92.81 189 LEU A CA 1
ATOM 1358 C C . LEU A 1 189 ? -2.959 7.858 20.179 1.00 92.81 189 LEU A C 1
ATOM 1360 O O . LEU A 1 189 ? -3.572 7.479 19.183 1.00 92.81 189 LEU A O 1
ATOM 1364 N N . LEU A 1 190 ? -1.624 7.811 20.268 1.00 94.25 190 LEU A N 1
ATOM 1365 C CA . LEU A 1 190 ? -0.766 7.296 19.199 1.00 94.25 190 LEU A CA 1
ATOM 1366 C C . LEU A 1 190 ? -1.046 5.821 18.909 1.00 94.25 190 LEU A C 1
ATOM 1368 O O . LEU A 1 190 ? -1.107 5.446 17.746 1.00 94.25 190 LEU A O 1
ATOM 1372 N N . SER A 1 191 ? -1.243 4.994 19.938 1.00 94.31 191 SER A N 1
ATOM 1373 C CA . SER A 1 191 ? -1.561 3.574 19.780 1.00 94.31 191 SER A CA 1
ATOM 1374 C C . SER A 1 191 ? -2.887 3.353 19.053 1.00 94.31 191 SER A C 1
ATOM 1376 O O . SER A 1 191 ? -2.943 2.511 18.164 1.00 94.31 191 SER A O 1
ATOM 1378 N N . VAL A 1 192 ? -3.935 4.118 19.376 1.00 95.31 192 VAL A N 1
ATOM 1379 C CA . VAL A 1 192 ? -5.232 4.018 18.682 1.00 95.31 192 VAL A CA 1
ATOM 1380 C C . VAL A 1 192 ? -5.091 4.418 17.215 1.00 95.31 192 VAL A C 1
ATOM 1382 O O . VAL A 1 192 ? -5.468 3.635 16.347 1.00 95.31 192 VAL A O 1
ATOM 1385 N N . GLY A 1 193 ? -4.477 5.573 16.932 1.00 95.94 193 GLY A N 1
ATOM 1386 C CA . GLY A 1 193 ? -4.259 6.022 15.552 1.00 95.94 193 GLY A CA 1
ATOM 1387 C C . GLY A 1 193 ? -3.360 5.073 14.751 1.00 95.94 193 GLY A C 1
ATOM 1388 O O . GLY A 1 193 ? -3.609 4.819 13.577 1.00 95.94 193 GLY A O 1
ATOM 1389 N N . HIS A 1 194 ? -2.357 4.472 15.397 1.00 95.44 194 HIS A N 1
ATOM 1390 C CA . HIS A 1 194 ? -1.510 3.449 14.781 1.00 95.44 194 HIS A CA 1
ATOM 1391 C C . HIS A 1 194 ? -2.327 2.222 14.385 1.00 95.44 194 HIS A C 1
ATOM 1393 O O . HIS A 1 194 ? -2.156 1.707 13.288 1.00 95.44 194 HIS A O 1
ATOM 1399 N N . LEU A 1 195 ? -3.189 1.719 15.269 1.00 96.00 195 LEU A N 1
ATOM 1400 C CA . LEU A 1 195 ? -4.006 0.536 14.987 1.00 96.00 195 LEU A CA 1
ATOM 1401 C C . LEU A 1 195 ? -5.001 0.794 13.848 1.00 96.00 195 LEU A C 1
ATOM 1403 O O . LEU A 1 195 ? -5.165 -0.070 12.990 1.00 96.00 195 LEU A O 1
ATOM 1407 N N . GLU A 1 196 ? -5.588 1.992 13.797 1.00 96.62 196 GLU A N 1
ATOM 1408 C CA . GLU A 1 196 ? -6.439 2.445 12.686 1.00 96.62 196 GLU A CA 1
ATOM 1409 C C . GLU A 1 196 ? -5.654 2.469 11.369 1.00 96.62 196 GLU A C 1
ATOM 1411 O O . GLU A 1 196 ? -6.094 1.901 10.367 1.00 96.62 196 GLU A O 1
ATOM 1416 N N . HIS A 1 197 ? -4.440 3.027 11.393 1.00 96.38 197 HIS A N 1
ATOM 1417 C CA . HIS A 1 197 ? -3.527 3.019 10.250 1.00 96.38 197 HIS A CA 1
ATOM 1418 C C . HIS A 1 197 ? -3.173 1.597 9.796 1.00 96.38 197 HIS A C 1
ATOM 1420 O O . HIS A 1 197 ? -3.232 1.299 8.608 1.00 96.38 197 HIS A O 1
ATOM 1426 N N . GLN A 1 198 ? -2.841 0.693 10.722 1.00 94.94 198 GLN A N 1
ATOM 1427 C CA . GLN A 1 198 ? -2.476 -0.692 10.393 1.00 94.94 198 GLN A CA 1
ATOM 1428 C C . GLN A 1 198 ? -3.650 -1.484 9.814 1.00 94.94 198 GLN A C 1
ATOM 1430 O O . GLN A 1 198 ? -3.461 -2.273 8.890 1.00 94.94 198 GLN A O 1
ATOM 1435 N N . MET A 1 199 ? -4.868 -1.257 10.309 1.00 95.50 199 MET A N 1
ATOM 1436 C CA . MET A 1 199 ? -6.076 -1.813 9.702 1.00 95.50 199 MET A CA 1
ATOM 1437 C C . MET A 1 199 ? -6.252 -1.307 8.266 1.00 95.50 199 MET A C 1
ATOM 1439 O O . MET A 1 199 ? -6.452 -2.120 7.366 1.00 95.50 199 MET A O 1
ATOM 1443 N N . GLY A 1 200 ? -6.129 0.006 8.036 1.00 95.38 200 GLY A N 1
ATOM 1444 C CA . GLY A 1 200 ? -6.220 0.599 6.698 1.00 95.38 200 GLY A CA 1
ATOM 1445 C C . GLY A 1 200 ? -5.149 0.071 5.740 1.00 95.38 200 GLY A C 1
ATOM 1446 O O . GLY A 1 200 ? -5.456 -0.343 4.623 1.00 95.38 200 GLY A O 1
ATOM 1447 N N . ALA A 1 201 ? -3.900 -0.013 6.196 1.00 94.94 201 ALA A N 1
ATOM 1448 C CA . ALA A 1 201 ? -2.795 -0.536 5.403 1.00 94.94 201 ALA A CA 1
ATOM 1449 C C . ALA A 1 201 ? -2.946 -2.043 5.107 1.00 94.94 201 ALA A C 1
ATOM 1451 O O . ALA A 1 201 ? -2.640 -2.487 4.002 1.00 94.94 201 ALA A O 1
ATOM 1452 N N . ALA A 1 202 ? -3.489 -2.833 6.041 1.00 93.25 202 ALA A N 1
ATOM 1453 C CA . ALA A 1 202 ? -3.793 -4.245 5.800 1.00 93.25 202 ALA A CA 1
ATOM 1454 C C . ALA A 1 202 ? -4.912 -4.427 4.761 1.00 93.25 202 ALA A C 1
ATOM 1456 O O . ALA A 1 202 ? -4.819 -5.329 3.926 1.00 93.25 202 ALA A O 1
ATOM 1457 N N . LYS A 1 203 ? -5.934 -3.553 4.769 1.00 93.06 203 LYS A N 1
ATOM 1458 C CA . LYS A 1 203 ? -6.972 -3.511 3.724 1.00 93.06 203 LYS A CA 1
ATOM 1459 C C . LYS A 1 203 ? -6.368 -3.172 2.359 1.00 93.06 203 LYS A C 1
ATOM 1461 O O . LYS A 1 203 ? -6.623 -3.895 1.400 1.00 93.06 203 LYS A O 1
ATOM 1466 N N . ALA A 1 204 ? -5.512 -2.150 2.290 1.00 92.88 204 ALA A N 1
ATOM 1467 C CA . ALA A 1 204 ? -4.819 -1.756 1.061 1.00 92.88 204 ALA A CA 1
ATOM 1468 C C . ALA A 1 204 ? -3.972 -2.896 0.467 1.00 92.88 204 ALA A C 1
ATOM 1470 O O . ALA A 1 204 ? -3.970 -3.104 -0.741 1.00 92.88 204 ALA A O 1
ATOM 1471 N N . LEU A 1 205 ? -3.309 -3.684 1.317 1.00 91.25 205 LEU A N 1
ATOM 1472 C CA . LEU A 1 205 ? -2.523 -4.853 0.905 1.00 91.25 205 LEU A CA 1
ATOM 1473 C C . LEU A 1 205 ? -3.345 -6.139 0.739 1.00 91.25 205 LEU A C 1
ATOM 1475 O O . LEU A 1 205 ? -2.777 -7.207 0.516 1.00 91.25 205 LEU A O 1
ATOM 1479 N N . ARG A 1 206 ? -4.674 -6.056 0.867 1.00 91.69 206 ARG A N 1
ATOM 1480 C CA . ARG A 1 206 ? -5.615 -7.182 0.766 1.00 91.69 206 ARG A CA 1
ATOM 1481 C C . ARG A 1 206 ? -5.280 -8.356 1.699 1.00 91.69 206 ARG A C 1
ATOM 1483 O O . ARG A 1 206 ? -5.530 -9.517 1.382 1.00 91.69 206 ARG A O 1
ATOM 1490 N N . SER A 1 207 ? -4.733 -8.058 2.876 1.00 91.25 207 SER A N 1
ATOM 1491 C CA . SER A 1 207 ? -4.266 -9.051 3.847 1.00 91.25 207 SER A CA 1
ATOM 1492 C C . SER A 1 207 ? -5.309 -9.300 4.934 1.00 91.25 207 SER A C 1
ATOM 1494 O O . SER A 1 207 ? -5.318 -8.650 5.981 1.00 91.25 207 SER A O 1
ATOM 1496 N N . ALA A 1 208 ? -6.200 -10.269 4.703 1.00 92.12 208 ALA A N 1
ATOM 1497 C CA . ALA A 1 208 ? -7.268 -10.614 5.649 1.00 92.12 208 ALA A CA 1
ATOM 1498 C C . ALA A 1 208 ? -6.732 -11.035 7.032 1.00 92.12 208 ALA A C 1
ATOM 1500 O O . ALA A 1 208 ? -7.305 -10.682 8.065 1.00 92.12 208 ALA A O 1
ATOM 1501 N N . ALA A 1 209 ? -5.610 -11.761 7.064 1.00 90.88 209 ALA A N 1
ATOM 1502 C CA . ALA A 1 209 ? -4.985 -12.213 8.304 1.00 90.88 209 ALA A CA 1
ATOM 1503 C C . ALA A 1 209 ? -4.437 -11.042 9.139 1.00 90.88 209 ALA A C 1
ATOM 1505 O O . ALA A 1 209 ? -4.654 -10.999 10.353 1.00 90.88 209 ALA A O 1
ATOM 1506 N N . GLU A 1 210 ? -3.773 -10.072 8.499 1.00 91.38 210 GLU A N 1
ATOM 1507 C CA . GLU A 1 210 ? -3.267 -8.878 9.187 1.00 91.38 210 GLU A CA 1
ATOM 1508 C C . GLU A 1 210 ? -4.407 -7.968 9.616 1.00 91.38 210 GLU A C 1
ATOM 1510 O O . GLU A 1 210 ? -4.405 -7.492 10.750 1.00 91.38 210 GLU A O 1
ATOM 1515 N N . TYR A 1 211 ? -5.424 -7.797 8.771 1.00 94.44 211 TYR A N 1
ATOM 1516 C CA . TYR A 1 211 ? -6.609 -7.035 9.136 1.00 94.44 211 TYR A CA 1
ATOM 1517 C C . TYR A 1 211 ? -7.284 -7.622 10.384 1.00 94.44 211 TYR A C 1
ATOM 1519 O O . TYR A 1 211 ? -7.488 -6.903 11.360 1.00 94.44 211 TYR A O 1
ATOM 1527 N N . ARG A 1 212 ? -7.523 -8.945 10.428 1.00 94.56 212 ARG A N 1
ATOM 1528 C CA . ARG A 1 212 ? -8.083 -9.631 11.611 1.00 94.56 212 ARG A CA 1
ATOM 1529 C C . ARG A 1 212 ? -7.202 -9.451 12.853 1.00 94.56 212 ARG A C 1
ATOM 1531 O O . ARG A 1 212 ? -7.721 -9.254 13.953 1.00 94.56 212 ARG A O 1
ATOM 1538 N N . HIS A 1 213 ? -5.878 -9.518 12.701 1.00 93.19 213 HIS A N 1
ATOM 1539 C CA . HIS A 1 213 ? -4.932 -9.320 13.802 1.00 93.19 213 HIS A CA 1
ATOM 1540 C C . HIS A 1 213 ? -4.997 -7.898 14.381 1.00 93.19 213 HIS A C 1
ATOM 1542 O O . HIS A 1 213 ? -5.107 -7.724 15.603 1.00 93.19 213 HIS A O 1
ATOM 1548 N N . TRP A 1 214 ? -4.952 -6.887 13.514 1.00 94.88 214 TRP A N 1
ATOM 1549 C CA . TRP A 1 214 ? -4.986 -5.485 13.917 1.00 94.88 214 TRP A CA 1
ATOM 1550 C C . TRP A 1 214 ? -6.359 -5.074 14.446 1.00 94.88 214 TRP A C 1
ATOM 1552 O O . TRP A 1 214 ? -6.414 -4.408 15.475 1.00 94.88 214 TRP A O 1
ATOM 1562 N N . LEU A 1 215 ? -7.449 -5.575 13.858 1.00 96.69 215 LEU A N 1
ATOM 1563 C CA . LEU A 1 215 ? -8.818 -5.379 14.344 1.00 96.69 215 LEU A CA 1
ATOM 1564 C C . LEU A 1 215 ? -9.002 -5.898 15.777 1.00 96.69 215 LEU A C 1
ATOM 1566 O O . LEU A 1 215 ? -9.590 -5.222 16.626 1.00 96.69 215 LEU A O 1
ATOM 1570 N N . ARG A 1 216 ? -8.453 -7.080 16.087 1.00 96.06 216 ARG A N 1
ATOM 1571 C CA . ARG A 1 216 ? -8.466 -7.612 17.457 1.00 96.06 216 ARG A CA 1
ATOM 1572 C C . ARG A 1 216 ? -7.717 -6.692 18.418 1.00 96.06 216 ARG A C 1
ATOM 1574 O O . ARG A 1 216 ? -8.216 -6.396 19.501 1.00 96.06 216 ARG A O 1
ATOM 1581 N N . SER A 1 217 ? -6.522 -6.254 18.029 1.00 95.00 217 SER A N 1
ATOM 1582 C CA . SER A 1 217 ? -5.679 -5.379 18.853 1.00 95.00 217 SER A CA 1
ATOM 1583 C C . SER A 1 217 ? -6.337 -4.016 19.085 1.00 95.00 217 SER A C 1
ATOM 1585 O O . SER A 1 217 ? -6.336 -3.522 20.211 1.00 95.00 217 SER A O 1
ATOM 1587 N N . TYR A 1 218 ? -6.973 -3.464 18.050 1.00 97.25 218 TYR A N 1
ATOM 1588 C CA . TYR A 1 218 ? -7.792 -2.256 18.109 1.00 97.25 218 TYR A CA 1
ATOM 1589 C C . TYR A 1 218 ? -8.949 -2.402 19.092 1.00 97.25 218 TYR A C 1
ATOM 1591 O O . TYR A 1 218 ? -9.082 -1.590 20.002 1.00 97.25 218 TYR A O 1
ATOM 1599 N N . SER A 1 219 ? -9.710 -3.492 18.992 1.00 97.38 219 SER A N 1
ATOM 1600 C CA . SER A 1 219 ? -10.837 -3.775 19.889 1.00 97.38 219 SER A CA 1
ATOM 1601 C C . SER A 1 219 ? -10.394 -3.854 21.355 1.00 97.38 219 SER A C 1
ATOM 1603 O O . SER A 1 219 ? -11.013 -3.250 22.229 1.00 97.38 219 SER A O 1
ATOM 1605 N N . VAL A 1 220 ? -9.274 -4.532 21.639 1.00 95.88 220 VAL A N 1
ATOM 1606 C CA . VAL A 1 220 ? -8.694 -4.578 22.994 1.00 95.88 220 VAL A CA 1
ATOM 1607 C C . VAL A 1 220 ? -8.298 -3.180 23.483 1.00 95.88 220 VAL A C 1
ATOM 1609 O O . VAL A 1 220 ? -8.507 -2.852 24.651 1.00 95.88 220 VAL A O 1
ATOM 1612 N N . GLU A 1 221 ? -7.723 -2.344 22.619 1.00 95.31 221 GLU A N 1
ATOM 1613 C CA . GLU A 1 221 ? -7.289 -0.999 22.999 1.00 95.31 221 GLU A CA 1
ATOM 1614 C C . GLU A 1 221 ? -8.476 -0.046 23.224 1.00 95.31 221 GLU A C 1
ATOM 1616 O O . GLU A 1 221 ? -8.496 0.675 24.224 1.00 95.31 221 GLU A O 1
ATOM 1621 N N . LEU A 1 222 ? -9.519 -0.117 22.389 1.00 95.75 222 LEU A N 1
ATOM 1622 C CA . LEU A 1 222 ? -10.782 0.593 22.619 1.00 95.75 222 LEU A CA 1
ATOM 1623 C C . LEU A 1 222 ? -11.437 0.173 23.939 1.00 95.75 222 LEU A C 1
ATOM 1625 O O . LEU A 1 222 ? -11.941 1.030 24.673 1.00 95.75 222 LEU A O 1
ATOM 1629 N N . ALA A 1 223 ? -11.385 -1.123 24.270 1.00 95.62 223 ALA A N 1
ATOM 1630 C CA . ALA A 1 223 ? -11.883 -1.634 25.539 1.00 95.62 223 ALA A CA 1
ATOM 1631 C C . ALA A 1 223 ? -11.142 -0.994 26.713 1.00 95.62 223 ALA A C 1
ATOM 1633 O O . ALA A 1 223 ? -11.783 -0.440 27.600 1.00 95.62 223 ALA A O 1
ATOM 1634 N N . LYS A 1 224 ? -9.803 -0.988 26.715 1.00 93.81 224 LYS A N 1
ATOM 1635 C CA . LYS A 1 224 ? -9.010 -0.370 27.796 1.00 93.81 224 LYS A CA 1
ATOM 1636 C C . LYS A 1 224 ? -9.310 1.116 27.986 1.00 93.81 224 LYS A C 1
ATOM 1638 O O . LYS A 1 224 ? -9.285 1.596 29.116 1.00 93.81 224 LYS A O 1
ATOM 1643 N N . GLN A 1 225 ? -9.570 1.835 26.896 1.00 92.50 225 GLN A N 1
ATOM 1644 C CA . GLN A 1 225 ? -9.822 3.277 26.918 1.00 92.50 225 GLN A CA 1
ATOM 1645 C C . GLN A 1 225 ? -11.296 3.642 27.148 1.00 92.50 225 GLN A C 1
ATOM 1647 O O . GLN A 1 225 ? -11.607 4.826 27.232 1.00 92.50 225 GLN A O 1
ATOM 1652 N N . GLN A 1 226 ? -12.197 2.656 27.259 1.00 93.00 226 GLN A N 1
ATOM 1653 C CA . GLN A 1 226 ? -13.647 2.870 27.386 1.00 93.00 226 GLN A CA 1
ATOM 1654 C C . GLN A 1 226 ? -14.204 3.793 26.286 1.00 93.00 226 GLN A C 1
ATOM 1656 O O . GLN A 1 226 ? -15.076 4.629 26.524 1.00 93.00 226 GLN A O 1
ATOM 1661 N N . ALA A 1 227 ? -13.703 3.639 25.057 1.00 92.88 227 ALA A N 1
ATOM 1662 C CA . ALA A 1 227 ? -14.054 4.479 23.915 1.00 92.88 227 ALA A CA 1
ATOM 1663 C C . ALA A 1 227 ? -15.423 4.093 23.316 1.00 92.88 227 ALA A C 1
ATOM 1665 O O . ALA A 1 227 ? -15.513 3.638 22.179 1.00 92.88 227 ALA A O 1
ATOM 1666 N N . VAL A 1 228 ? -16.499 4.284 24.088 1.00 95.19 228 VAL A N 1
ATOM 1667 C CA . VAL A 1 228 ? -17.864 3.808 23.782 1.00 95.19 228 VAL A CA 1
ATOM 1668 C C . VAL A 1 228 ? -18.337 4.184 22.375 1.00 95.19 228 VAL A C 1
ATOM 1670 O O . VAL A 1 228 ? -18.921 3.349 21.694 1.00 95.19 228 VAL A O 1
ATOM 1673 N N . ARG A 1 229 ? -18.069 5.416 21.919 1.00 96.06 229 ARG A N 1
ATOM 1674 C CA . ARG A 1 229 ? -18.485 5.874 20.582 1.00 96.06 229 ARG A CA 1
ATOM 1675 C C . ARG A 1 229 ? -17.825 5.067 19.461 1.00 96.06 229 ARG A C 1
ATOM 1677 O O . ARG A 1 229 ? -18.535 4.563 18.606 1.00 96.06 229 ARG A O 1
ATOM 1684 N N . LYS A 1 230 ? -16.502 4.882 19.528 1.00 96.25 230 LYS A N 1
ATOM 1685 C CA . LYS A 1 230 ? -15.743 4.085 18.550 1.00 96.25 230 LYS A CA 1
ATOM 1686 C C . LYS A 1 230 ? -16.119 2.603 18.594 1.00 96.25 230 LYS A C 1
ATOM 1688 O O . LYS A 1 230 ? -16.131 1.944 17.567 1.00 96.25 230 LYS A O 1
ATOM 1693 N N . VAL A 1 231 ? -16.442 2.079 19.782 1.00 97.00 231 VAL A N 1
ATOM 1694 C CA . VAL A 1 231 ? -16.937 0.700 19.928 1.00 97.00 231 VAL A CA 1
ATOM 1695 C C . VAL A 1 231 ? -18.268 0.520 19.204 1.00 97.00 231 VAL A C 1
ATOM 1697 O O . VAL A 1 231 ? -18.407 -0.442 18.460 1.00 97.00 231 VAL A O 1
ATOM 1700 N N . ARG A 1 232 ? -19.226 1.437 19.399 1.00 96.56 232 ARG A N 1
ATOM 1701 C CA . ARG A 1 232 ? -20.519 1.375 18.703 1.00 96.56 232 ARG A CA 1
ATOM 1702 C C . ARG A 1 232 ? -20.352 1.511 17.195 1.00 96.56 232 ARG A C 1
ATOM 1704 O O . ARG A 1 232 ? -20.805 0.637 16.478 1.00 96.56 232 ARG A O 1
ATOM 1711 N N . GLU A 1 233 ? -19.596 2.511 16.745 1.00 96.06 233 GLU A N 1
ATOM 1712 C CA . GLU A 1 233 ? -19.272 2.711 15.326 1.00 96.06 233 GLU A CA 1
ATOM 1713 C C . GLU A 1 233 ? -18.699 1.439 14.676 1.00 96.06 233 GLU A C 1
ATOM 1715 O O . GLU A 1 233 ? -19.196 0.997 13.643 1.00 96.06 233 GLU A O 1
ATOM 1720 N N . LEU A 1 234 ? -17.718 0.798 15.324 1.00 96.56 234 LEU A N 1
ATOM 1721 C CA . LEU A 1 234 ? -17.124 -0.447 14.837 1.00 96.56 234 LEU A CA 1
ATOM 1722 C C . LEU A 1 234 ? -18.132 -1.605 14.790 1.00 96.56 234 LEU A C 1
ATOM 1724 O O . LEU A 1 234 ? -18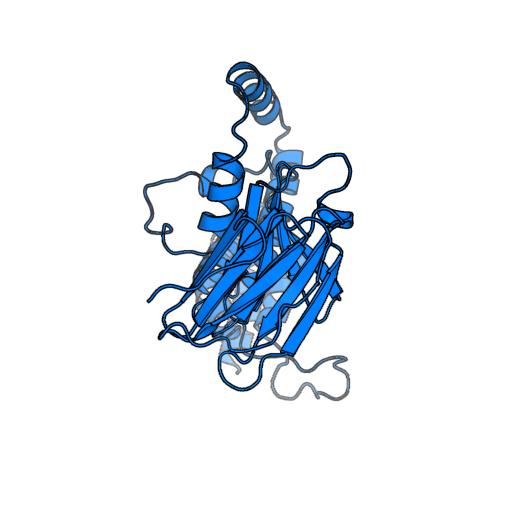.149 -2.381 13.834 1.00 96.56 234 LEU A O 1
ATOM 1728 N N . CYS A 1 235 ? -18.940 -1.767 15.838 1.00 96.44 235 CYS A N 1
ATOM 1729 C CA . CYS A 1 235 ? -19.929 -2.836 15.890 1.00 96.44 235 CYS A CA 1
ATOM 1730 C C . CYS A 1 235 ? -21.047 -2.627 14.857 1.00 96.44 235 CYS A C 1
ATOM 1732 O O . CYS A 1 235 ? -21.429 -3.591 14.200 1.00 96.44 235 CYS A O 1
ATOM 1734 N N . ASP A 1 236 ? -21.517 -1.392 14.669 1.00 94.81 236 ASP A N 1
ATOM 1735 C CA . ASP A 1 236 ? -22.541 -1.027 13.684 1.00 94.81 236 ASP A CA 1
ATOM 1736 C C . ASP A 1 236 ? -22.036 -1.273 12.250 1.00 94.81 236 ASP A C 1
ATOM 1738 O O . ASP A 1 236 ? -22.736 -1.886 11.440 1.00 94.81 236 ASP A O 1
ATOM 1742 N N . GLU A 1 237 ? -20.786 -0.889 11.945 1.00 93.75 237 GLU A N 1
ATOM 1743 C CA . GLU A 1 237 ? -20.145 -1.148 10.644 1.00 93.75 237 GLU A CA 1
ATOM 1744 C C . GLU A 1 237 ? -20.092 -2.651 10.319 1.00 93.75 237 GLU A C 1
ATOM 1746 O O . GLU A 1 237 ? -20.350 -3.061 9.180 1.00 93.75 237 GLU A O 1
ATOM 1751 N N . LEU A 1 238 ? -19.756 -3.487 11.308 1.00 95.06 238 LEU A N 1
ATOM 1752 C CA . LEU A 1 238 ? -19.609 -4.932 11.121 1.00 95.06 238 LEU A CA 1
ATOM 1753 C C . LEU A 1 238 ? -20.937 -5.700 11.153 1.00 95.06 238 LEU A C 1
ATOM 1755 O O . LEU A 1 238 ? -21.045 -6.754 10.521 1.00 95.06 238 LEU A O 1
ATOM 1759 N N . LEU A 1 239 ? -21.933 -5.201 11.884 1.00 94.25 239 LEU A N 1
ATOM 1760 C CA . LEU A 1 239 ? -23.270 -5.789 11.956 1.00 94.25 239 LEU A CA 1
ATOM 1761 C C . LEU A 1 239 ? -24.036 -5.574 10.645 1.00 94.25 239 LEU A C 1
ATOM 1763 O O . LEU A 1 239 ? -24.645 -6.516 10.119 1.00 94.25 239 LEU A O 1
ATOM 1767 N N . GLY A 1 240 ? -23.953 -4.354 10.107 1.00 90.00 240 GLY A N 1
ATOM 1768 C CA . GLY A 1 240 ? -24.737 -3.926 8.957 1.00 90.00 240 GLY A CA 1
ATOM 1769 C C . GLY A 1 240 ? -26.210 -3.673 9.282 1.00 90.00 240 GLY A C 1
ATOM 1770 O O . GLY A 1 240 ? -26.615 -3.770 10.440 1.00 90.00 240 GLY A O 1
ATOM 1771 N N . PRO A 1 241 ? -27.029 -3.362 8.262 1.00 85.38 241 PRO A N 1
ATOM 1772 C CA . PRO A 1 241 ? -28.454 -3.115 8.445 1.00 85.38 241 PRO A CA 1
ATOM 1773 C C . PRO A 1 241 ? -29.173 -4.363 8.971 1.00 85.38 241 PRO A C 1
ATOM 1775 O O . PRO A 1 241 ? -28.888 -5.493 8.547 1.00 85.38 241 PRO A O 1
ATOM 1778 N N . LEU A 1 242 ? -30.129 -4.148 9.876 1.00 77.19 242 LEU A N 1
ATOM 1779 C CA . LEU A 1 242 ? -31.012 -5.197 10.377 1.00 77.19 242 LEU A CA 1
ATOM 1780 C C . LEU A 1 242 ? -32.088 -5.522 9.332 1.00 77.19 242 LEU A C 1
ATOM 1782 O O . LEU A 1 242 ? -32.501 -4.667 8.544 1.00 77.19 242 LEU A O 1
ATOM 1786 N N . ALA A 1 243 ? -32.547 -6.775 9.301 1.00 61.47 243 ALA A N 1
ATOM 1787 C CA . ALA A 1 243 ? -33.579 -7.207 8.363 1.00 61.47 243 ALA A CA 1
ATOM 1788 C C . ALA A 1 243 ? -34.852 -6.350 8.533 1.00 61.47 243 ALA A C 1
ATOM 1790 O O . ALA A 1 243 ? -35.510 -6.407 9.567 1.00 61.47 243 ALA A O 1
ATOM 1791 N N . GLY A 1 244 ? -35.188 -5.548 7.516 1.00 58.00 244 GLY A N 1
ATOM 1792 C CA . GLY A 1 244 ? -36.355 -4.654 7.516 1.00 58.00 244 GLY A CA 1
ATOM 1793 C C . GLY A 1 244 ? -36.028 -3.157 7.537 1.00 58.00 244 GLY A C 1
ATOM 1794 O O . GLY A 1 244 ? -36.885 -2.354 7.165 1.00 58.00 244 GLY A O 1
ATOM 1795 N N . GLU A 1 245 ? -34.794 -2.764 7.867 1.00 58.69 245 GLU A N 1
ATOM 1796 C CA . GLU A 1 245 ? -34.332 -1.385 7.688 1.00 58.69 245 GLU A CA 1
ATOM 1797 C C . GLU A 1 245 ? -34.015 -1.158 6.209 1.00 58.69 245 GLU A C 1
ATOM 1799 O O . GLU A 1 245 ? -33.038 -1.655 5.649 1.00 58.69 245 GLU A O 1
ATOM 1804 N N . SER A 1 246 ? -34.940 -0.482 5.535 1.00 48.59 246 SER A N 1
ATOM 1805 C CA . SER A 1 246 ? -34.928 -0.334 4.089 1.00 48.59 246 SER A CA 1
ATOM 1806 C C . SER A 1 246 ? -33.645 0.326 3.576 1.00 48.59 246 SER A C 1
ATOM 1808 O O . SER A 1 246 ? -33.266 1.415 4.006 1.00 48.59 246 SER A O 1
ATOM 1810 N N . ALA A 1 247 ? -33.060 -0.286 2.543 1.00 52.06 247 ALA A N 1
ATOM 1811 C CA . ALA A 1 247 ? -31.972 0.224 1.706 1.00 52.06 247 ALA A CA 1
ATOM 1812 C C . ALA A 1 247 ? -32.288 1.556 0.976 1.00 52.06 247 ALA A C 1
ATOM 1814 O O . ALA A 1 247 ? -31.525 1.989 0.118 1.00 52.06 247 ALA A O 1
ATOM 1815 N N . LEU A 1 248 ? -33.406 2.215 1.299 1.00 52.06 248 LEU A N 1
ATOM 1816 C CA . LEU A 1 248 ? -33.873 3.461 0.693 1.00 52.06 248 LEU A CA 1
ATOM 1817 C C . LEU A 1 248 ? -33.064 4.701 1.119 1.00 52.06 248 LEU A C 1
ATOM 1819 O O . LEU A 1 248 ? -33.187 5.733 0.463 1.00 52.06 248 LEU A O 1
ATOM 1823 N N . HIS A 1 249 ? -32.270 4.646 2.198 1.00 48.91 249 HIS A N 1
ATOM 1824 C CA . HIS A 1 249 ? -31.521 5.806 2.729 1.00 48.91 249 HIS A CA 1
ATOM 1825 C C . HIS A 1 249 ? -30.006 5.585 2.889 1.00 48.91 249 HIS A C 1
ATOM 1827 O O . HIS A 1 249 ? -29.306 6.479 3.365 1.00 48.91 249 HIS A O 1
ATOM 1833 N N . ALA A 1 250 ? -29.467 4.436 2.474 1.00 52.91 250 ALA A N 1
ATOM 1834 C CA . ALA A 1 250 ? -28.027 4.200 2.529 1.00 52.91 250 ALA A CA 1
ATOM 1835 C C . ALA A 1 250 ? -27.344 4.790 1.282 1.00 52.91 250 ALA A C 1
ATOM 1837 O O . ALA A 1 250 ? -27.599 4.355 0.162 1.00 52.91 250 ALA A O 1
ATOM 1838 N N . ALA A 1 251 ? -26.456 5.771 1.476 1.00 54.84 251 ALA A N 1
ATOM 1839 C CA . ALA A 1 251 ? -25.684 6.398 0.397 1.00 54.84 251 ALA A CA 1
ATOM 1840 C C . ALA A 1 251 ? -24.720 5.421 -0.319 1.00 54.84 251 ALA A C 1
ATOM 1842 O O . ALA A 1 251 ? -24.260 5.713 -1.421 1.00 54.84 251 ALA A O 1
ATOM 1843 N N . ALA A 1 252 ? -24.439 4.261 0.286 1.00 62.31 252 ALA A N 1
ATOM 1844 C CA . ALA A 1 252 ? -23.706 3.148 -0.309 1.00 62.31 252 ALA A CA 1
ATOM 1845 C C . ALA A 1 252 ? -24.270 1.803 0.200 1.00 62.31 252 ALA A C 1
ATOM 1847 O O . ALA A 1 252 ? -24.665 1.720 1.367 1.00 62.31 252 ALA A O 1
ATOM 1848 N N . PRO A 1 253 ? -24.314 0.746 -0.635 1.00 79.38 253 PRO A N 1
ATOM 1849 C CA . PRO A 1 253 ? -24.735 -0.581 -0.199 1.00 79.38 253 PRO A CA 1
ATOM 1850 C C . PRO A 1 253 ? -23.747 -1.141 0.833 1.00 79.38 253 PRO A C 1
ATOM 1852 O O . PRO A 1 253 ? -22.535 -1.109 0.630 1.00 79.38 253 PRO A O 1
ATOM 1855 N N . TRP A 1 254 ? -24.259 -1.663 1.949 1.00 88.44 254 TRP A N 1
ATOM 1856 C CA . TRP A 1 254 ? -23.421 -2.327 2.946 1.00 88.44 254 TRP A CA 1
ATOM 1857 C C . TRP A 1 254 ? -22.896 -3.658 2.398 1.00 88.44 254 TRP A C 1
ATOM 1859 O O . TRP A 1 254 ? -23.672 -4.554 2.062 1.00 88.44 254 TRP A O 1
ATOM 1869 N N . GLU A 1 255 ? -21.573 -3.801 2.328 1.00 89.31 255 GLU A N 1
ATOM 1870 C CA . GLU A 1 255 ? -20.931 -5.043 1.901 1.00 89.31 255 GLU A CA 1
ATOM 1871 C C . GLU A 1 255 ? -20.747 -6.003 3.093 1.00 89.31 255 GLU A C 1
ATOM 1873 O O . GLU A 1 255 ? -20.044 -5.648 4.048 1.00 89.31 255 GLU A O 1
ATOM 1878 N N . PRO A 1 256 ? -21.319 -7.228 3.050 1.00 90.88 256 PRO A N 1
ATOM 1879 C CA . PRO A 1 256 ? -21.290 -8.180 4.169 1.00 90.88 256 PRO A CA 1
ATOM 1880 C C . PRO A 1 256 ? -19.936 -8.866 4.359 1.00 90.88 256 PRO A C 1
ATOM 1882 O O . PRO A 1 256 ? -19.688 -9.496 5.392 1.00 90.88 256 PRO A O 1
ATOM 1885 N N . ARG A 1 257 ? -19.069 -8.796 3.347 1.00 93.44 257 ARG A N 1
ATOM 1886 C CA . ARG A 1 257 ? -17.739 -9.392 3.364 1.00 93.44 257 ARG A CA 1
ATOM 1887 C C . ARG A 1 257 ? -16.687 -8.314 3.213 1.00 93.44 257 ARG A C 1
ATOM 1889 O O . ARG A 1 257 ? -16.829 -7.414 2.400 1.00 93.44 257 ARG A O 1
ATOM 1896 N N . GLU A 1 258 ? -15.608 -8.465 3.959 1.00 90.00 258 GLU A N 1
ATOM 1897 C CA . GLU A 1 258 ? -14.429 -7.622 3.875 1.00 90.00 258 GLU A CA 1
ATOM 1898 C C . GLU A 1 258 ? -13.199 -8.510 3.714 1.00 90.00 258 GLU A C 1
ATOM 1900 O O . GLU A 1 258 ? -12.978 -9.429 4.503 1.00 90.00 258 GLU A O 1
ATOM 1905 N N . LEU A 1 259 ? -12.426 -8.290 2.644 1.00 89.44 259 LEU A N 1
ATOM 1906 C CA . LEU A 1 259 ? -11.279 -9.137 2.280 1.00 89.44 259 LEU A CA 1
ATOM 1907 C C . LEU A 1 259 ? -11.637 -10.639 2.198 1.00 89.44 259 LEU A C 1
ATOM 1909 O O . LEU A 1 259 ? -10.836 -11.506 2.538 1.00 89.44 259 LEU A O 1
ATOM 1913 N N . GLY A 1 260 ? -12.873 -10.949 1.786 1.00 89.75 260 GLY A N 1
ATOM 1914 C CA . GLY A 1 260 ? -13.409 -12.313 1.714 1.00 89.75 260 GLY A CA 1
ATOM 1915 C C . GLY A 1 260 ? -13.947 -12.881 3.036 1.00 89.75 260 GLY A C 1
ATOM 1916 O O . GLY A 1 260 ? -14.607 -13.921 3.009 1.00 89.75 260 GLY A O 1
ATOM 1917 N N . VAL A 1 261 ? -13.749 -12.200 4.168 1.00 91.69 261 VAL A N 1
ATOM 1918 C CA . VAL A 1 261 ? -14.210 -12.624 5.504 1.00 91.69 261 VAL A CA 1
ATOM 1919 C C . VAL A 1 261 ? -15.576 -12.012 5.816 1.00 91.69 261 VAL A C 1
ATOM 1921 O O . VAL A 1 261 ? -15.826 -10.861 5.473 1.00 91.69 261 VAL A O 1
ATOM 1924 N N . CYS A 1 262 ? -16.479 -12.757 6.458 1.00 94.88 262 CYS A N 1
ATOM 1925 C CA . CYS A 1 262 ? -17.784 -12.232 6.863 1.00 94.88 262 CYS A CA 1
ATOM 1926 C C . CYS A 1 262 ? -17.632 -11.209 8.002 1.00 94.88 262 CYS A C 1
ATOM 1928 O O . CYS A 1 262 ? -17.049 -11.512 9.045 1.00 94.88 262 CYS A O 1
ATOM 1930 N N . LYS A 1 263 ? -18.188 -10.003 7.833 1.00 96.12 263 LYS A N 1
ATOM 1931 C CA . LYS A 1 263 ? -18.112 -8.940 8.849 1.00 96.12 263 LYS A CA 1
ATOM 193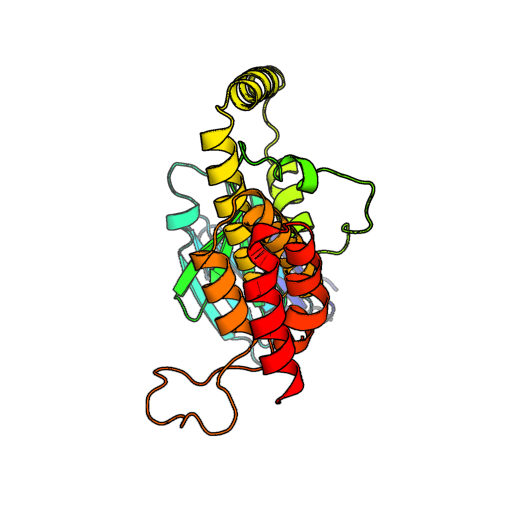2 C C . LYS A 1 263 ? -18.800 -9.330 10.158 1.00 96.12 263 LYS A C 1
ATOM 1934 O O . LYS A 1 263 ? -18.252 -9.099 11.232 1.00 96.12 263 LYS A O 1
ATOM 1939 N N . ARG A 1 264 ? -19.943 -10.014 10.077 1.00 96.00 264 ARG A N 1
ATOM 1940 C CA . ARG A 1 264 ? -20.668 -10.516 11.256 1.00 96.00 264 ARG A CA 1
ATOM 1941 C C . ARG A 1 264 ? -19.895 -11.611 11.996 1.00 96.00 264 ARG A C 1
ATOM 1943 O O . ARG A 1 264 ? -19.924 -11.648 13.222 1.00 96.00 264 ARG A O 1
ATOM 1950 N N . GLU A 1 265 ? -19.142 -12.451 11.282 1.00 95.81 265 GLU A N 1
ATOM 1951 C CA . GLU A 1 265 ? -18.220 -13.413 11.912 1.00 95.81 265 GLU A CA 1
ATOM 1952 C C . GLU A 1 265 ? -17.055 -12.693 12.602 1.00 95.81 265 GLU A C 1
ATOM 1954 O O . GLU A 1 265 ? -16.698 -13.048 13.723 1.00 95.81 265 GLU A O 1
ATOM 1959 N N . LEU A 1 266 ? -16.492 -11.639 11.995 1.00 96.56 266 LEU A N 1
ATOM 1960 C CA . LEU A 1 266 ? -15.481 -10.804 12.656 1.00 96.56 266 LEU A CA 1
ATOM 1961 C C . LEU A 1 266 ? -16.036 -10.151 13.927 1.00 96.56 266 LEU A C 1
ATOM 1963 O O . LEU A 1 266 ? -15.361 -10.159 14.961 1.00 96.56 266 LEU A O 1
ATOM 1967 N N . LEU A 1 267 ? -17.267 -9.636 13.881 1.00 97.25 267 LEU A N 1
ATOM 1968 C CA . LEU A 1 267 ? -17.935 -9.086 15.056 1.00 97.25 267 LEU A CA 1
ATOM 1969 C C . LEU A 1 267 ? -18.056 -10.147 16.159 1.00 97.25 267 LEU A C 1
ATOM 1971 O O . LEU A 1 267 ? -17.588 -9.928 17.278 1.00 97.25 267 LEU A O 1
ATOM 1975 N N . ARG A 1 268 ? -18.601 -11.322 15.820 1.00 96.69 268 ARG A N 1
ATOM 1976 C CA . ARG A 1 268 ? -18.881 -12.416 16.761 1.00 96.69 268 ARG A CA 1
ATOM 1977 C C . ARG A 1 268 ? -17.625 -13.056 17.351 1.00 96.69 268 ARG A C 1
ATOM 1979 O O . ARG A 1 268 ? -17.563 -13.287 18.554 1.00 96.69 268 ARG A O 1
ATOM 1986 N N . GLU A 1 269 ? -16.624 -13.350 16.526 1.00 96.00 269 GLU A N 1
ATOM 1987 C CA . GLU A 1 269 ? -15.453 -14.140 16.931 1.00 96.00 269 GLU A CA 1
ATOM 1988 C C . GLU A 1 269 ? -14.245 -13.305 17.364 1.00 96.00 269 GLU A C 1
ATOM 1990 O O . GLU A 1 269 ? -13.349 -13.818 18.042 1.00 96.00 269 GLU A O 1
ATOM 1995 N N . VAL A 1 270 ? -14.156 -12.045 16.930 1.00 96.06 270 VAL A N 1
ATOM 1996 C CA . VAL A 1 270 ? -12.947 -11.226 17.106 1.00 96.06 270 VAL A CA 1
ATOM 1997 C C . VAL A 1 270 ? -13.227 -10.015 17.976 1.00 96.06 270 VAL A C 1
ATOM 1999 O O . VAL A 1 270 ? -12.546 -9.830 18.985 1.00 96.06 270 VAL A O 1
ATOM 2002 N N . VAL A 1 271 ? -14.218 -9.206 17.601 1.00 97.25 271 VAL A N 1
ATOM 2003 C CA . VAL A 1 271 ? -14.474 -7.911 18.242 1.00 97.25 271 VAL A CA 1
ATOM 2004 C C . VAL A 1 271 ? -15.155 -8.090 19.595 1.00 97.25 271 VAL A C 1
ATOM 2006 O O . VAL A 1 271 ? -14.596 -7.666 20.608 1.00 97.25 271 VAL A O 1
ATOM 2009 N N . LEU A 1 272 ? -16.300 -8.779 19.661 1.00 97.06 272 LEU A N 1
ATOM 2010 C CA . LEU A 1 272 ? -17.038 -8.954 20.919 1.00 97.06 272 LEU A CA 1
ATOM 2011 C C . LEU A 1 272 ? -16.201 -9.660 22.008 1.00 97.06 272 LEU A C 1
ATOM 2013 O O . LEU A 1 272 ? -16.136 -9.136 23.126 1.00 97.06 272 LEU A O 1
ATOM 2017 N N . PRO A 1 273 ? -15.461 -10.757 21.725 1.00 96.81 273 PRO A N 1
ATOM 2018 C CA . PRO A 1 273 ? -14.593 -11.382 22.725 1.00 96.81 273 PRO A CA 1
ATOM 2019 C C . PRO A 1 273 ? -13.431 -10.486 23.177 1.00 96.81 273 PRO A C 1
ATOM 2021 O O . PRO A 1 273 ? -13.018 -10.549 24.335 1.00 96.81 273 PRO A O 1
ATOM 2024 N N . ALA A 1 274 ? -12.889 -9.640 22.294 1.00 95.88 274 ALA A N 1
ATOM 2025 C CA . ALA A 1 274 ? -11.830 -8.695 22.653 1.00 95.88 274 ALA A CA 1
ATOM 2026 C C . ALA A 1 274 ? -12.337 -7.583 23.589 1.00 95.88 274 ALA A C 1
ATOM 2028 O O . ALA A 1 274 ? -11.649 -7.204 24.544 1.00 95.88 274 ALA A O 1
ATOM 2029 N N . LEU A 1 275 ? -13.558 -7.101 23.350 1.00 96.25 275 LEU A N 1
ATOM 2030 C CA . LEU A 1 275 ? -14.212 -6.079 24.165 1.00 96.25 275 LEU A CA 1
ATOM 2031 C C . LEU A 1 275 ? -14.689 -6.611 25.527 1.00 96.25 275 LEU A C 1
ATOM 2033 O O . LEU A 1 275 ? -14.725 -5.851 26.497 1.00 96.25 275 LEU A O 1
ATOM 2037 N N . ALA A 1 276 ? -14.994 -7.911 25.627 1.00 93.62 276 ALA A N 1
ATOM 2038 C CA . ALA A 1 276 ? -15.511 -8.556 26.840 1.00 93.62 276 ALA A CA 1
ATOM 2039 C C . ALA A 1 276 ? -14.592 -8.432 28.068 1.00 93.62 276 ALA A C 1
ATOM 2041 O O . ALA A 1 276 ? -15.053 -8.555 29.203 1.00 93.62 276 ALA A O 1
ATOM 2042 N N . SER A 1 277 ? -13.308 -8.127 27.862 1.00 88.75 277 SER A N 1
ATOM 2043 C CA . SER A 1 277 ? -12.361 -7.840 28.944 1.00 88.75 277 SER A CA 1
ATOM 2044 C C . SER A 1 277 ? -12.758 -6.629 29.806 1.00 88.75 277 SER A C 1
ATOM 2046 O O . SER A 1 277 ? -12.353 -6.554 30.969 1.00 88.75 277 SER A O 1
ATOM 2048 N N . ASN A 1 278 ? -13.573 -5.700 29.287 1.00 92.56 278 ASN A N 1
ATOM 2049 C CA . ASN A 1 278 ? -14.031 -4.533 30.034 1.00 92.56 278 ASN A CA 1
ATOM 2050 C C . ASN A 1 278 ? -15.475 -4.692 30.541 1.00 92.56 278 ASN A C 1
ATOM 2052 O O . ASN A 1 278 ? -16.433 -4.743 29.768 1.00 92.56 278 ASN A O 1
ATOM 2056 N N . ARG A 1 279 ? -15.643 -4.675 31.870 1.00 91.94 279 ARG A N 1
ATOM 2057 C CA . ARG A 1 279 ? -16.954 -4.769 32.538 1.00 91.94 279 ARG A CA 1
ATOM 2058 C C . ARG A 1 279 ? -17.905 -3.620 32.186 1.00 91.94 279 ARG A C 1
ATOM 2060 O O . ARG A 1 279 ? -19.110 -3.833 32.136 1.00 91.94 279 ARG A O 1
ATOM 2067 N N . ALA A 1 280 ? -17.384 -2.426 31.905 1.00 93.06 280 ALA A N 1
ATOM 2068 C CA . ALA A 1 280 ? -18.201 -1.264 31.552 1.00 93.06 280 ALA A CA 1
ATOM 2069 C C . ALA A 1 280 ? -18.880 -1.402 30.178 1.00 93.06 280 ALA A C 1
ATOM 2071 O O . ALA A 1 280 ? -19.875 -0.732 29.920 1.00 93.06 280 ALA A O 1
ATOM 2072 N N . LEU A 1 281 ? -18.361 -2.274 29.305 1.00 93.94 281 LEU A N 1
ATOM 2073 C CA . LEU A 1 281 ? -18.909 -2.492 27.967 1.00 93.94 281 LEU A CA 1
ATOM 2074 C C . LEU A 1 281 ? -19.943 -3.622 27.914 1.00 93.94 281 LEU A C 1
ATOM 2076 O O . LEU A 1 281 ? -20.599 -3.766 26.892 1.00 93.94 281 LEU A O 1
ATOM 2080 N N . GLN A 1 282 ? -20.147 -4.388 28.993 1.00 93.94 282 GLN A N 1
ATOM 2081 C CA . GLN A 1 282 ? -20.987 -5.598 28.978 1.00 93.94 282 GLN A CA 1
ATOM 2082 C C . GLN A 1 282 ? -22.407 -5.347 28.470 1.00 93.94 282 GLN A C 1
ATOM 2084 O O . GLN A 1 282 ? -22.888 -6.106 27.641 1.00 93.94 282 GLN A O 1
ATOM 2089 N N . ARG A 1 283 ? -23.037 -4.237 28.877 1.00 95.44 283 ARG A N 1
ATOM 2090 C CA . ARG A 1 283 ? -24.367 -3.857 28.377 1.00 95.44 283 ARG A CA 1
ATOM 2091 C C . ARG A 1 283 ? -24.391 -3.693 26.853 1.00 95.44 283 ARG A C 1
ATOM 2093 O O . ARG A 1 283 ? -25.334 -4.137 26.216 1.00 95.44 283 ARG A O 1
ATOM 2100 N N . ILE A 1 284 ? -23.365 -3.054 26.292 1.00 94.12 284 ILE A N 1
ATOM 2101 C CA . ILE A 1 284 ? -23.238 -2.835 24.845 1.00 94.12 284 ILE A CA 1
ATOM 2102 C C . ILE A 1 284 ? -22.986 -4.171 24.142 1.00 94.12 284 ILE A C 1
ATOM 2104 O O . ILE A 1 284 ? -23.546 -4.434 23.089 1.00 94.12 284 ILE A O 1
ATOM 2108 N N . LEU A 1 285 ? -22.168 -5.043 24.731 1.00 94.50 285 LEU A N 1
ATOM 2109 C CA . LEU A 1 285 ? -21.882 -6.354 24.151 1.00 94.50 285 LEU A CA 1
ATOM 2110 C C . LEU A 1 285 ? -23.125 -7.237 24.094 1.00 94.50 285 LEU A C 1
ATOM 2112 O O . LEU A 1 285 ? -23.361 -7.844 23.057 1.00 94.50 285 LEU A O 1
ATOM 2116 N N . SER A 1 286 ? -23.926 -7.276 25.162 1.00 95.56 286 SER A N 1
ATOM 2117 C CA . SER A 1 286 ? -25.198 -8.007 25.174 1.00 95.56 286 SER A CA 1
ATOM 2118 C C . SER A 1 286 ? -26.137 -7.524 24.068 1.00 95.56 286 SER A C 1
ATOM 2120 O O . SER A 1 286 ? -26.664 -8.349 23.334 1.00 95.56 286 SER A O 1
ATOM 2122 N N . GLU A 1 287 ? -26.252 -6.205 23.885 1.00 95.81 287 GLU A N 1
ATOM 2123 C CA . GLU A 1 287 ? -27.043 -5.579 22.814 1.00 95.81 287 GLU A CA 1
ATOM 2124 C C . GLU A 1 287 ? -26.629 -6.103 21.423 1.00 95.81 287 GLU A C 1
ATOM 2126 O O . GLU A 1 287 ? -27.470 -6.557 20.652 1.00 95.81 287 GLU A O 1
ATOM 2131 N N . TYR A 1 288 ? -25.326 -6.126 21.111 1.00 95.94 288 TYR A N 1
ATOM 2132 C CA . TYR A 1 288 ? -24.839 -6.628 19.817 1.00 95.94 288 TYR A CA 1
ATOM 2133 C C . TYR A 1 288 ? -24.920 -8.151 19.664 1.00 95.94 288 TYR A C 1
ATOM 2135 O O . TYR A 1 288 ? -25.084 -8.627 18.543 1.00 95.94 288 TYR A O 1
ATOM 2143 N N . VAL A 1 289 ? -24.807 -8.925 20.749 1.00 95.50 289 VAL A N 1
ATOM 2144 C CA . VAL A 1 289 ? -25.022 -10.382 20.706 1.00 95.50 289 VAL A CA 1
ATOM 2145 C C . VAL A 1 289 ? -26.480 -10.688 20.368 1.00 95.50 289 VAL A C 1
ATOM 2147 O O . VAL A 1 289 ? -26.729 -11.469 19.456 1.00 95.50 289 VAL A O 1
ATOM 2150 N N . GLU A 1 290 ? -27.427 -10.023 21.033 1.00 95.12 290 GLU A N 1
ATOM 2151 C CA . GLU A 1 290 ? -28.861 -10.174 20.762 1.00 95.12 290 GLU A CA 1
ATOM 2152 C C . GLU A 1 290 ? -29.204 -9.787 19.318 1.00 95.12 290 GLU A C 1
ATOM 2154 O O . GLU A 1 290 ? -29.910 -10.525 18.633 1.00 95.12 290 GLU A O 1
ATOM 2159 N N . MET A 1 291 ? -28.651 -8.674 18.818 1.00 93.50 291 MET A N 1
ATOM 2160 C CA . MET A 1 291 ? -28.841 -8.269 17.422 1.00 93.50 291 MET A CA 1
ATOM 2161 C C . MET A 1 291 ? -28.236 -9.264 16.426 1.00 93.50 291 MET A C 1
ATOM 2163 O O . MET A 1 291 ? -28.832 -9.496 15.382 1.00 93.50 291 MET A O 1
ATOM 2167 N N . LEU A 1 292 ? -27.080 -9.865 16.724 1.00 93.19 292 LEU A N 1
ATOM 2168 C CA . LEU A 1 292 ? -26.481 -10.895 15.868 1.00 93.19 292 LEU A CA 1
ATOM 2169 C C . LEU A 1 292 ? -27.278 -12.200 15.858 1.00 93.19 292 LEU A C 1
ATOM 2171 O O . LEU A 1 292 ? -27.285 -12.877 14.837 1.00 93.19 292 LEU A O 1
ATOM 2175 N N . ASP A 1 293 ? -27.891 -12.572 16.980 1.00 92.00 293 ASP A N 1
ATOM 2176 C CA . ASP A 1 293 ? -28.701 -13.790 17.096 1.00 92.00 293 ASP A CA 1
ATOM 2177 C C . ASP A 1 293 ? -30.084 -13.641 16.444 1.00 92.00 293 ASP A C 1
ATOM 2179 O O . ASP A 1 293 ? -30.724 -14.638 16.113 1.00 92.00 293 ASP A O 1
ATOM 2183 N N . ALA A 1 294 ? -30.538 -12.402 16.240 1.00 88.44 294 ALA A N 1
ATOM 2184 C CA . ALA A 1 294 ? -31.791 -12.085 15.563 1.00 88.44 294 ALA A CA 1
ATOM 2185 C C . ALA A 1 294 ? -31.70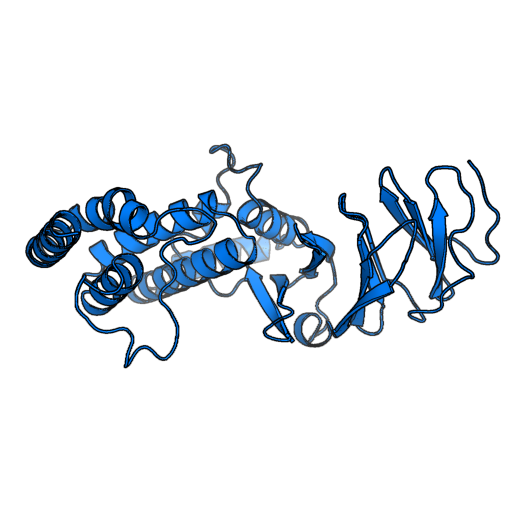4 -12.111 14.021 1.00 88.44 294 ALA A C 1
ATOM 2187 O O . ALA A 1 294 ? -32.737 -11.946 13.366 1.00 88.44 294 ALA A O 1
ATOM 2188 N N . ILE A 1 295 ? -30.507 -12.281 13.442 1.00 84.56 295 ILE A N 1
ATOM 2189 C CA . ILE A 1 295 ? -30.259 -12.269 11.988 1.00 84.56 295 ILE A CA 1
ATOM 2190 C C . ILE A 1 295 ? -29.907 -13.664 11.474 1.00 84.56 295 ILE A C 1
ATOM 2192 O O . ILE A 1 295 ? -30.422 -14.024 10.391 1.00 84.56 295 ILE A O 1
#